Protein AF-L8HEX5-F1 (afdb_monomer)

pLDDT: mean 92.28, std 14.23, range [30.56, 98.88]

Structure (mmCIF, N/CA/C/O backbone):
data_AF-L8HEX5-F1
#
_entry.id   AF-L8HEX5-F1
#
loop_
_atom_site.group_PDB
_atom_site.id
_atom_site.type_symbol
_atom_site.label_atom_id
_atom_site.label_alt_id
_atom_site.label_comp_id
_atom_site.label_asym_id
_atom_site.label_entity_id
_atom_site.label_seq_id
_atom_site.pdbx_PDB_ins_code
_atom_site.Cartn_x
_atom_site.Cartn_y
_atom_site.Cartn_z
_atom_site.occupancy
_atom_site.B_iso_or_equiv
_atom_site.auth_seq_id
_atom_site.auth_comp_id
_atom_site.auth_asym_id
_atom_site.auth_atom_id
_atom_site.pdbx_PDB_model_num
ATOM 1 N N . MET A 1 1 ? -0.643 -5.246 44.603 1.00 39.56 1 MET A N 1
ATOM 2 C CA . MET A 1 1 ? 0.450 -5.434 43.623 1.00 39.56 1 MET A CA 1
ATOM 3 C C . MET A 1 1 ? 0.792 -4.061 43.075 1.00 39.56 1 MET A C 1
ATOM 5 O O . MET A 1 1 ? -0.153 -3.339 42.769 1.00 39.56 1 MET A O 1
ATOM 9 N N . PRO A 1 2 ? 2.065 -3.642 43.065 1.00 30.56 2 PRO A N 1
ATOM 10 C CA . PRO A 1 2 ? 2.413 -2.272 42.716 1.00 30.56 2 PRO A CA 1
ATOM 11 C C . PRO A 1 2 ? 2.093 -2.004 41.232 1.00 30.56 2 PRO A C 1
ATOM 13 O O . PRO A 1 2 ? 2.426 -2.833 40.384 1.00 30.56 2 PRO A O 1
ATOM 16 N N . PRO A 1 3 ? 1.427 -0.883 40.909 1.00 43.44 3 PRO A N 1
ATOM 17 C CA . PRO A 1 3 ? 1.252 -0.420 39.540 1.00 43.44 3 PRO A CA 1
ATOM 18 C C . PRO A 1 3 ? 2.542 0.274 39.077 1.00 43.44 3 PRO A C 1
ATOM 20 O O . PRO A 1 3 ? 3.169 0.977 39.865 1.00 43.44 3 PRO A O 1
ATOM 23 N N . ASN A 1 4 ? 2.895 0.111 37.798 1.00 41.38 4 ASN A N 1
ATOM 24 C CA . ASN A 1 4 ? 3.993 0.788 37.074 1.00 41.38 4 ASN A CA 1
ATOM 25 C C . ASN A 1 4 ? 5.319 0.033 36.900 1.00 41.38 4 ASN A C 1
ATOM 27 O O . ASN A 1 4 ? 6.367 0.664 36.766 1.00 41.38 4 ASN A O 1
ATOM 31 N N . GLU A 1 5 ? 5.302 -1.293 36.769 1.00 31.36 5 GLU A N 1
ATOM 32 C CA . GLU A 1 5 ? 6.422 -1.950 36.092 1.00 31.36 5 GLU A CA 1
ATOM 33 C C . GLU A 1 5 ? 6.238 -1.788 34.573 1.00 31.36 5 GLU A C 1
ATOM 35 O O . GLU A 1 5 ? 5.487 -2.523 33.926 1.00 31.36 5 GLU A O 1
ATOM 40 N N . LEU A 1 6 ? 6.883 -0.764 34.001 1.00 34.62 6 LEU A N 1
ATOM 41 C CA . LEU A 1 6 ? 7.145 -0.705 32.565 1.00 34.62 6 LEU A CA 1
ATOM 42 C C . LEU A 1 6 ? 7.890 -1.992 32.212 1.00 34.62 6 LEU A C 1
ATOM 44 O O . LEU A 1 6 ? 9.081 -2.125 32.490 1.00 34.62 6 LEU A O 1
ATOM 48 N N . LYS A 1 7 ? 7.181 -2.961 31.626 1.00 32.19 7 LYS A N 1
ATOM 49 C CA . LYS A 1 7 ? 7.810 -4.135 31.029 1.00 32.19 7 LYS A CA 1
ATOM 50 C C . LYS A 1 7 ? 8.686 -3.632 29.891 1.00 32.19 7 LYS A C 1
ATOM 52 O O . LYS A 1 7 ? 8.210 -3.419 28.778 1.00 32.19 7 LYS A O 1
ATOM 57 N N . PHE A 1 8 ? 9.966 -3.425 30.177 1.00 31.70 8 PHE A N 1
ATOM 58 C CA . PHE A 1 8 ? 10.986 -3.302 29.155 1.00 31.70 8 PHE A CA 1
ATOM 59 C C . PHE A 1 8 ? 10.993 -4.630 28.406 1.00 31.70 8 PHE A C 1
ATOM 61 O O . PHE A 1 8 ? 11.589 -5.610 28.848 1.00 31.70 8 PHE A O 1
ATOM 68 N N . TRP A 1 9 ? 10.283 -4.684 27.279 1.00 32.62 9 TRP A N 1
ATOM 69 C CA . TRP A 1 9 ? 10.565 -5.704 26.288 1.00 32.62 9 TRP A CA 1
ATOM 70 C C . TRP A 1 9 ? 12.046 -5.537 25.958 1.00 32.62 9 TRP A C 1
ATOM 72 O O . TRP A 1 9 ? 12.435 -4.425 25.584 1.00 32.62 9 TRP A O 1
ATOM 82 N N . PRO A 1 10 ? 12.900 -6.557 26.144 1.00 34.47 10 PRO A N 1
ATOM 83 C CA . PRO A 1 10 ? 14.285 -6.434 25.748 1.00 34.47 10 PRO A CA 1
ATOM 84 C C . PRO A 1 10 ? 14.271 -6.200 24.241 1.00 34.47 10 PRO A C 1
ATOM 86 O O . PRO A 1 10 ? 14.044 -7.121 23.453 1.00 34.47 10 PRO A O 1
ATOM 89 N N . TYR A 1 11 ? 14.469 -4.947 23.829 1.00 39.12 11 TYR A N 1
ATOM 90 C CA . TYR A 1 11 ? 14.880 -4.632 22.477 1.00 39.12 11 TYR A CA 1
ATOM 91 C C . TYR A 1 11 ? 16.217 -5.339 22.312 1.00 39.12 11 TYR A C 1
ATOM 93 O O . TYR A 1 11 ? 17.262 -4.827 22.706 1.00 39.12 11 TYR A O 1
ATOM 101 N N . LYS A 1 12 ? 16.179 -6.568 21.790 1.00 38.09 12 LYS A N 1
ATOM 102 C CA . LYS A 1 12 ? 17.367 -7.243 21.292 1.00 38.09 12 LYS A CA 1
ATOM 103 C C . LYS A 1 12 ? 17.899 -6.363 20.167 1.00 38.09 12 LYS A C 1
ATOM 105 O O . LYS A 1 12 ? 17.422 -6.425 19.033 1.00 38.09 12 LYS A O 1
ATOM 110 N N . THR A 1 13 ? 18.866 -5.518 20.496 1.00 38.66 13 THR A N 1
ATOM 111 C CA . THR A 1 13 ? 19.739 -4.818 19.560 1.00 38.66 13 THR A CA 1
ATOM 112 C C . THR A 1 13 ? 20.574 -5.877 18.838 1.00 38.66 13 THR A C 1
ATOM 114 O O . THR A 1 13 ? 21.699 -6.181 19.209 1.00 38.66 13 THR A O 1
ATOM 117 N N . GLY A 1 14 ? 19.968 -6.551 17.861 1.00 41.22 14 GLY A N 1
ATOM 118 C CA . GLY A 1 14 ? 20.596 -7.712 17.226 1.00 41.22 14 GLY A CA 1
ATOM 119 C C . GLY A 1 14 ? 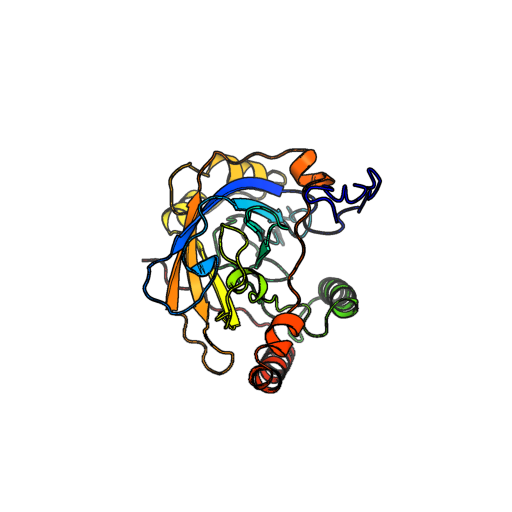19.789 -8.407 16.135 1.00 41.22 14 GLY A C 1
ATOM 120 O O . GLY A 1 14 ? 20.298 -9.340 15.524 1.00 41.22 14 GLY A O 1
ATOM 121 N N . TYR A 1 15 ? 18.565 -7.972 15.827 1.00 44.84 15 TYR A N 1
ATOM 122 C CA . TYR A 1 15 ? 17.893 -8.441 14.615 1.00 44.84 15 TYR A CA 1
ATOM 123 C C . TYR A 1 15 ? 18.467 -7.721 13.389 1.00 44.84 15 TYR A C 1
ATOM 125 O O . TYR A 1 15 ? 17.872 -6.783 12.865 1.00 44.84 15 TYR A O 1
ATOM 133 N N . THR A 1 16 ? 19.611 -8.184 12.885 1.00 53.03 16 THR A N 1
ATOM 134 C CA . THR A 1 16 ? 20.035 -7.942 11.498 1.00 53.03 16 THR A CA 1
ATOM 135 C C . THR A 1 16 ? 19.137 -8.755 10.563 1.00 53.03 16 THR A C 1
ATOM 137 O O . THR A 1 16 ? 19.558 -9.710 9.916 1.00 53.03 16 THR A O 1
ATOM 140 N N . ARG A 1 17 ? 17.847 -8.398 10.497 1.00 65.44 17 ARG A N 1
ATOM 141 C CA . ARG A 1 17 ? 16.966 -8.911 9.446 1.00 65.44 17 ARG A CA 1
ATOM 142 C C . ARG A 1 17 ? 17.407 -8.271 8.134 1.00 65.44 17 ARG A C 1
ATOM 144 O O . ARG A 1 17 ? 16.995 -7.153 7.828 1.00 65.44 17 ARG A O 1
ATOM 151 N N . THR A 1 18 ? 18.207 -8.981 7.346 1.00 69.50 18 THR A N 1
ATOM 152 C CA . THR A 1 18 ? 18.499 -8.566 5.971 1.00 69.50 18 THR A CA 1
ATOM 153 C C . THR A 1 18 ? 17.180 -8.437 5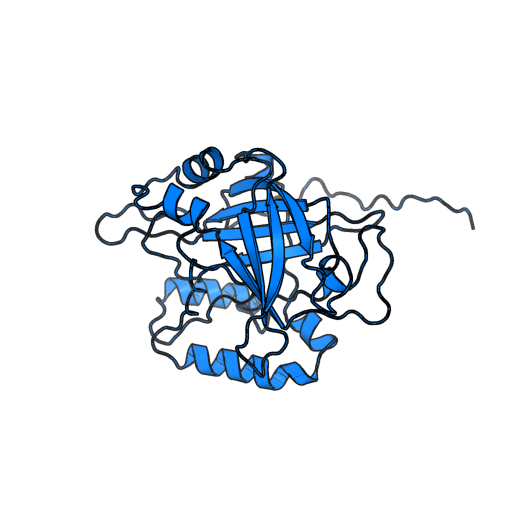.209 1.00 69.50 18 THR A C 1
ATOM 155 O O . THR A 1 18 ? 16.423 -9.401 5.086 1.00 69.50 18 THR A O 1
ATOM 158 N N . LYS A 1 19 ? 16.858 -7.228 4.732 1.00 75.69 19 LYS A N 1
ATOM 159 C CA . LYS A 1 19 ? 15.689 -7.013 3.874 1.00 75.69 19 LYS A CA 1
ATOM 160 C C . LYS A 1 19 ? 16.007 -7.572 2.488 1.00 75.69 19 LYS A C 1
ATOM 162 O O . LYS A 1 19 ? 16.858 -7.030 1.797 1.00 75.69 19 LYS A O 1
ATOM 167 N N . LEU A 1 20 ? 15.337 -8.660 2.113 1.00 79.00 20 LEU A N 1
ATOM 168 C CA . LEU A 1 20 ? 15.521 -9.312 0.810 1.00 79.00 20 LEU A CA 1
ATOM 169 C C . LEU A 1 20 ? 14.716 -8.638 -0.310 1.00 79.00 20 LEU A C 1
ATOM 171 O O . LEU A 1 20 ? 15.131 -8.654 -1.460 1.00 79.00 20 LEU A O 1
ATOM 175 N N . ALA A 1 21 ? 13.592 -8.019 0.044 1.00 85.50 21 ALA A N 1
ATOM 176 C CA . ALA A 1 21 ? 12.761 -7.210 -0.836 1.00 85.50 21 ALA A CA 1
ATOM 177 C C . ALA A 1 21 ? 12.482 -5.863 -0.164 1.00 85.50 21 ALA A C 1
ATOM 179 O O . ALA A 1 21 ? 12.593 -5.742 1.065 1.00 85.50 21 ALA A O 1
ATOM 180 N N . HIS A 1 22 ? 12.124 -4.850 -0.955 1.00 89.19 22 HIS A N 1
ATOM 181 C CA . HIS A 1 22 ? 11.864 -3.501 -0.444 1.00 89.19 22 HIS A CA 1
ATOM 182 C C . HIS A 1 22 ? 13.045 -2.938 0.360 1.00 89.19 22 HIS A C 1
ATOM 184 O O . HIS A 1 22 ? 12.849 -2.248 1.362 1.00 89.19 22 HIS A O 1
ATOM 190 N N . ALA A 1 23 ? 14.280 -3.249 -0.050 1.00 87.62 23 ALA A N 1
ATOM 191 C CA . ALA A 1 23 ? 15.496 -2.896 0.686 1.00 87.62 23 ALA A CA 1
ATOM 192 C C . ALA A 1 23 ? 15.787 -1.387 0.684 1.00 87.62 23 ALA A C 1
ATOM 194 O O . ALA A 1 23 ? 16.315 -0.881 1.668 1.00 87.62 23 ALA A O 1
ATOM 195 N N . GLN A 1 24 ? 15.380 -0.680 -0.373 1.00 90.81 24 GLN A N 1
ATOM 196 C CA . GLN A 1 24 ? 15.509 0.773 -0.510 1.00 90.81 24 GLN A CA 1
ATOM 197 C C . GLN A 1 24 ? 14.136 1.440 -0.389 1.00 90.81 24 GLN A C 1
ATOM 199 O O . GLN A 1 24 ? 13.129 0.895 -0.857 1.00 90.81 24 GLN A O 1
ATOM 204 N N . GLY A 1 25 ? 14.082 2.602 0.256 1.00 94.44 25 GLY A N 1
ATOM 205 C CA . GLY A 1 25 ? 12.853 3.371 0.388 1.00 94.44 25 GLY A CA 1
ATOM 206 C C . GLY A 1 25 ? 13.064 4.826 0.792 1.00 94.44 25 GLY A C 1
ATOM 207 O O . GLY A 1 25 ? 14.125 5.224 1.271 1.00 94.44 25 GLY A O 1
ATOM 208 N N . ALA A 1 26 ? 12.004 5.608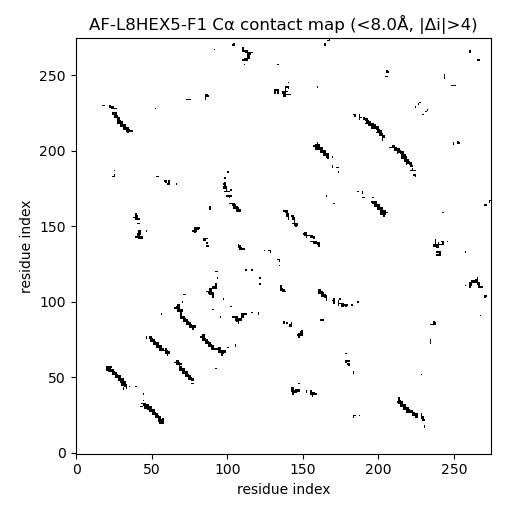 0.630 1.00 97.50 26 ALA A N 1
ATOM 209 C CA . ALA A 1 26 ? 11.893 6.970 1.126 1.00 97.50 26 ALA A CA 1
ATOM 210 C C . ALA A 1 26 ? 10.761 7.037 2.161 1.00 97.50 26 ALA A C 1
ATOM 212 O O . ALA A 1 26 ? 9.729 6.379 2.006 1.00 97.50 26 ALA A O 1
ATOM 213 N N . VAL A 1 27 ? 10.976 7.774 3.249 1.00 98.38 27 VAL A N 1
ATOM 214 C CA . VAL A 1 27 ? 10.074 7.820 4.406 1.00 98.38 27 VAL A CA 1
ATOM 215 C C . VAL A 1 27 ? 9.593 9.244 4.647 1.00 98.38 27 VAL A C 1
ATOM 217 O O . VAL A 1 27 ? 10.389 10.180 4.596 1.00 98.38 27 VAL A O 1
ATOM 220 N N . ALA A 1 28 ? 8.304 9.400 4.938 1.00 98.44 28 ALA A N 1
ATOM 221 C CA . ALA A 1 28 ? 7.695 10.662 5.350 1.00 98.44 28 ALA A CA 1
ATOM 222 C C . ALA A 1 28 ? 6.644 10.434 6.445 1.00 98.44 28 ALA A C 1
ATOM 224 O O . ALA A 1 28 ? 6.153 9.316 6.624 1.00 98.44 28 ALA A O 1
ATOM 225 N N . MET A 1 29 ? 6.281 11.496 7.160 1.00 98.56 29 MET A N 1
ATOM 226 C CA . MET A 1 29 ? 5.124 11.507 8.050 1.00 98.56 29 MET A CA 1
ATOM 227 C C . MET A 1 29 ? 3.839 11.646 7.239 1.00 98.56 29 MET A C 1
ATOM 229 O O . MET A 1 29 ? 3.793 12.384 6.253 1.00 98.56 29 MET A O 1
ATOM 233 N N . VAL A 1 30 ? 2.796 10.949 7.675 1.00 98.75 30 VAL A N 1
ATOM 234 C CA . VAL A 1 30 ? 1.463 10.986 7.073 1.00 98.75 30 VAL A CA 1
ATOM 235 C C . VAL A 1 30 ? 0.379 11.012 8.136 1.00 98.75 30 VAL A C 1
ATOM 237 O O . VAL A 1 30 ? 0.577 10.569 9.267 1.00 98.75 30 VAL A O 1
ATOM 240 N N . GLU A 1 31 ? -0.785 11.483 7.725 1.00 98.75 31 GLU A N 1
ATOM 241 C CA . GLU A 1 31 ? -2.032 11.421 8.468 1.00 98.75 31 GLU A CA 1
ATOM 242 C C . GLU A 1 31 ? -3.086 10.682 7.642 1.00 98.75 31 GLU A C 1
ATOM 244 O O . GLU A 1 31 ? -3.197 10.877 6.430 1.00 9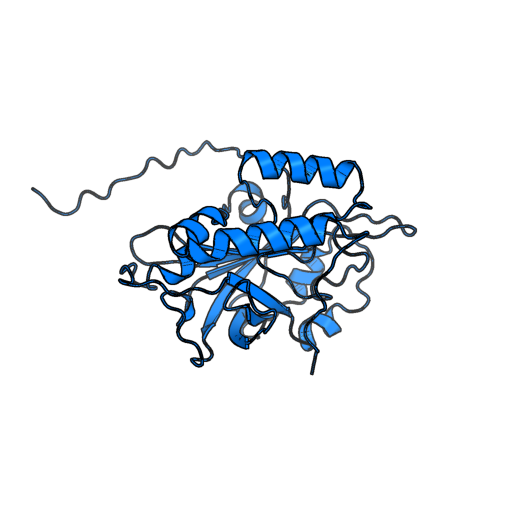8.75 31 GLU A O 1
ATOM 249 N N . TRP A 1 32 ? -3.873 9.847 8.316 1.00 98.75 32 TRP A N 1
ATOM 250 C CA . TRP A 1 32 ? -5.100 9.287 7.769 1.00 98.75 32 TRP A CA 1
ATOM 251 C C . TRP A 1 32 ? -6.270 10.204 8.118 1.00 98.75 32 TRP A C 1
ATOM 253 O O . TRP A 1 32 ? -6.643 10.311 9.291 1.00 98.75 32 TRP A O 1
ATOM 263 N N . VAL A 1 33 ? -6.876 10.813 7.102 1.00 98.75 33 VAL A N 1
ATOM 264 C CA . VAL A 1 33 ? -8.070 11.651 7.243 1.00 98.75 33 VAL A CA 1
ATOM 265 C C . VAL A 1 33 ? -9.278 10.851 6.770 1.00 98.75 33 VAL A C 1
ATOM 267 O O . VAL A 1 33 ? -9.395 10.550 5.585 1.00 98.75 33 VAL A O 1
ATOM 270 N N . SER A 1 34 ? -10.174 10.489 7.689 1.00 98.50 34 SER A N 1
ATOM 271 C CA . SER A 1 34 ? -11.448 9.847 7.341 1.00 98.50 34 SER A CA 1
ATOM 272 C C . SER A 1 34 ? -12.364 10.833 6.617 1.00 98.50 34 SER A C 1
ATOM 274 O O . SER A 1 34 ? -12.416 12.009 6.975 1.00 98.50 34 SER A O 1
ATOM 276 N N . ASN A 1 35 ? -13.142 10.355 5.645 1.00 98.06 35 ASN A N 1
ATOM 277 C CA . ASN A 1 35 ? -14.214 11.155 5.045 1.00 98.06 35 ASN A CA 1
ATOM 278 C C . ASN A 1 35 ? -15.524 11.129 5.862 1.00 98.06 35 ASN A C 1
ATOM 280 O O . ASN A 1 35 ? -16.529 11.691 5.427 1.00 98.06 35 ASN A O 1
ATOM 284 N N . GLY A 1 36 ? -15.548 10.419 6.997 1.00 97.44 36 GLY A N 1
ATOM 285 C CA . GLY A 1 36 ? -16.714 10.272 7.872 1.00 97.44 36 GLY A CA 1
ATOM 286 C C . GLY A 1 36 ? -17.886 9.477 7.279 1.00 97.44 36 GLY A C 1
ATOM 287 O O . GLY A 1 36 ? -18.887 9.277 7.959 1.00 97.44 36 GLY A O 1
ATOM 288 N N . SER A 1 37 ? -17.774 8.998 6.037 1.00 96.62 37 SER A N 1
ATOM 289 C CA . SER A 1 37 ? -18.857 8.378 5.259 1.00 96.62 37 SER A CA 1
ATOM 290 C C . SER A 1 37 ? -18.718 6.854 5.187 1.00 96.62 37 SER A C 1
ATOM 292 O O . SER A 1 37 ? -18.946 6.233 4.151 1.00 96.62 37 SER A O 1
ATOM 294 N N . HIS A 1 38 ? -18.317 6.234 6.296 1.00 98.06 38 HIS A N 1
ATOM 295 C CA . HIS A 1 38 ? -18.196 4.786 6.441 1.00 98.06 38 HIS A CA 1
ATOM 296 C C . HIS A 1 38 ? -18.380 4.372 7.905 1.00 98.06 38 HIS A C 1
ATOM 298 O O . HIS A 1 38 ? -18.219 5.174 8.821 1.00 98.06 38 HIS A O 1
ATOM 304 N N . ASN A 1 39 ? -18.646 3.090 8.146 1.00 97.94 39 ASN A N 1
ATOM 305 C CA . ASN A 1 39 ? -18.820 2.530 9.490 1.00 97.94 39 ASN A CA 1
ATOM 306 C C . ASN A 1 39 ? -17.591 1.752 10.001 1.00 97.94 39 ASN A C 1
ATOM 308 O O . ASN A 1 39 ? -17.691 1.055 11.012 1.00 97.94 39 ASN A O 1
ATOM 312 N N . TYR A 1 40 ? -16.449 1.817 9.306 1.00 98.69 40 TYR A N 1
ATOM 313 C CA . TYR A 1 40 ? -15.195 1.231 9.790 1.00 98.69 40 TYR A CA 1
ATOM 314 C C . TYR A 1 40 ? -14.707 1.916 11.070 1.00 98.69 40 TYR A C 1
ATOM 316 O O . TYR A 1 40 ? -14.902 3.118 11.257 1.00 98.69 40 TYR A O 1
ATOM 324 N N . THR A 1 41 ? -14.076 1.145 11.949 1.00 98.75 41 THR A N 1
ATOM 325 C CA . THR A 1 41 ? -13.737 1.567 13.315 1.00 98.75 41 THR A CA 1
ATOM 326 C C . THR A 1 41 ? -12.242 1.805 13.502 1.00 98.75 41 THR A C 1
ATOM 328 O O . THR A 1 41 ? -11.442 1.605 12.590 1.00 98.75 41 THR A O 1
ATOM 331 N N . GLY A 1 42 ? -11.848 2.215 14.708 1.00 98.25 42 GLY A N 1
ATOM 332 C CA . GLY A 1 42 ? -10.444 2.335 15.086 1.00 98.25 42 GLY A CA 1
ATOM 333 C C . GLY A 1 42 ? -9.766 3.455 14.311 1.00 98.25 42 GLY A C 1
ATOM 334 O O . GLY A 1 42 ? -10.304 4.555 14.197 1.00 98.25 42 GLY A O 1
ATOM 335 N N . LEU A 1 43 ? -8.592 3.180 13.752 1.00 98.50 43 LEU A N 1
ATOM 336 C CA . LEU A 1 43 ? -7.822 4.189 13.029 1.00 98.50 43 LEU A CA 1
ATOM 337 C C . LEU A 1 43 ? -8.445 4.592 11.684 1.00 98.50 43 LEU A C 1
ATOM 339 O O . LEU A 1 43 ? -8.106 5.655 11.167 1.00 98.50 43 LEU A O 1
ATOM 343 N N . PHE A 1 44 ? -9.409 3.829 11.150 1.00 98.69 44 PHE A N 1
ATOM 344 C CA . PHE A 1 44 ? -10.174 4.258 9.971 1.00 98.69 44 PHE A CA 1
ATOM 345 C C . PHE A 1 44 ? -10.975 5.538 10.219 1.00 98.69 44 PHE A C 1
ATOM 347 O O . PHE A 1 44 ? -11.257 6.262 9.270 1.00 98.69 44 PHE A O 1
ATOM 354 N N . GLN A 1 45 ? -11.310 5.837 11.478 1.00 98.31 45 GLN A N 1
ATOM 355 C CA . GLN A 1 45 ? -12.042 7.044 11.875 1.00 98.31 45 GLN A CA 1
ATOM 356 C C . GLN A 1 45 ? -11.138 8.289 11.951 1.00 98.31 45 GLN A C 1
ATOM 358 O O . GLN A 1 45 ? -11.631 9.392 12.170 1.00 98.31 45 GLN A O 1
ATOM 363 N N . GLY A 1 46 ? -9.827 8.125 11.755 1.00 97.94 46 GLY A N 1
ATOM 364 C CA . GLY A 1 46 ? -8.831 9.190 11.803 1.00 97.94 46 GLY A CA 1
ATOM 365 C C . GLY A 1 46 ? -7.576 8.743 12.548 1.00 97.94 46 GLY A C 1
ATOM 366 O O . GLY A 1 46 ? -7.653 8.237 13.671 1.00 97.94 46 GLY A O 1
ATOM 367 N N . ALA A 1 47 ? -6.409 8.953 11.939 1.00 97.88 47 ALA A N 1
ATOM 368 C CA . ALA A 1 47 ? -5.123 8.649 12.559 1.00 97.88 47 ALA A CA 1
ATOM 369 C C . ALA A 1 47 ? -4.109 9.771 12.263 1.00 97.88 47 ALA A C 1
ATOM 371 O O . ALA A 1 47 ? -3.505 9.782 11.187 1.00 97.88 47 ALA A O 1
ATOM 372 N N . PRO A 1 48 ? -3.884 10.700 13.213 1.00 97.25 48 PRO A N 1
ATOM 373 C CA . PRO A 1 48 ? -3.107 11.921 12.982 1.00 97.25 48 PRO A CA 1
ATOM 374 C C . PRO A 1 48 ? -1.595 11.688 12.890 1.00 97.25 48 PRO A C 1
ATOM 376 O O . PRO A 1 48 ? -0.843 12.601 12.563 1.00 97.25 48 PRO A O 1
ATOM 379 N N . SER A 1 49 ? -1.111 10.494 13.237 1.00 97.19 49 SER A N 1
ATOM 380 C CA . SER A 1 49 ? 0.322 10.227 13.359 1.00 97.19 49 SER A CA 1
ATOM 381 C C . SER A 1 49 ? 0.690 8.883 12.750 1.00 97.19 49 SER A C 1
ATOM 383 O O . SER A 1 49 ? 0.510 7.823 13.358 1.00 97.19 49 SER A O 1
ATOM 385 N N . GLY A 1 50 ? 1.250 8.937 11.548 1.00 98.06 50 GLY A N 1
ATOM 386 C CA . GLY A 1 50 ? 1.796 7.782 10.862 1.00 98.06 50 GLY A CA 1
ATOM 387 C C . GLY A 1 50 ? 3.054 8.094 10.064 1.00 98.06 50 GLY A C 1
ATOM 388 O O . GLY A 1 50 ? 3.470 9.239 9.898 1.00 98.06 50 GLY A O 1
ATOM 389 N N . LEU A 1 51 ? 3.666 7.028 9.566 1.00 98.44 51 LEU A N 1
ATOM 390 C CA . LEU A 1 51 ? 4.777 7.046 8.631 1.00 98.44 51 LEU A CA 1
ATOM 391 C C . LEU A 1 51 ? 4.353 6.315 7.363 1.00 98.44 51 LEU A C 1
ATOM 393 O O . LEU A 1 51 ? 3.820 5.208 7.443 1.00 98.44 51 LEU A O 1
ATOM 397 N N . ILE A 1 52 ? 4.663 6.893 6.209 1.00 98.69 52 ILE A N 1
ATOM 398 C CA . ILE A 1 52 ? 4.679 6.181 4.934 1.00 98.69 52 ILE A CA 1
ATOM 399 C C . ILE A 1 52 ? 6.119 5.860 4.566 1.00 98.69 52 ILE A C 1
ATOM 401 O O . ILE A 1 52 ? 7.017 6.686 4.720 1.00 98.69 52 ILE A O 1
ATOM 405 N N . ARG A 1 53 ? 6.332 4.655 4.050 1.00 98.31 53 ARG A N 1
ATOM 406 C CA . ARG A 1 53 ? 7.554 4.233 3.383 1.00 98.31 53 ARG A CA 1
ATOM 407 C C . ARG A 1 53 ? 7.224 3.864 1.945 1.00 98.31 53 ARG A C 1
ATOM 409 O O . ARG A 1 53 ? 6.628 2.816 1.711 1.00 98.31 53 ARG A O 1
ATOM 416 N N . LEU A 1 54 ? 7.653 4.694 1.003 1.00 98.44 54 LEU A N 1
ATOM 417 C CA . LEU A 1 54 ? 7.628 4.394 -0.426 1.00 98.44 54 LEU A CA 1
ATOM 418 C C . LEU A 1 54 ? 8.861 3.552 -0.754 1.00 98.44 54 LEU A C 1
ATOM 420 O O . LEU A 1 54 ? 9.957 3.851 -0.280 1.00 98.44 54 LEU A O 1
ATOM 424 N N . SER A 1 55 ? 8.701 2.466 -1.501 1.00 97.44 55 SER A N 1
ATOM 425 C CA . SER A 1 55 ? 9.788 1.515 -1.750 1.00 97.44 55 SER A CA 1
ATOM 426 C C . SER A 1 55 ? 9.600 0.746 -3.047 1.00 97.44 55 SER A C 1
ATOM 428 O O . SER A 1 55 ? 8.503 0.718 -3.598 1.00 97.44 55 SER A O 1
ATOM 430 N N . LEU A 1 56 ? 10.672 0.096 -3.499 1.00 96.00 56 LEU A N 1
ATOM 431 C CA . LEU A 1 56 ? 10.652 -0.784 -4.664 1.00 96.00 56 LEU A CA 1
ATOM 432 C C . LEU A 1 56 ? 10.879 -2.234 -4.244 1.00 96.00 56 LEU A C 1
ATOM 434 O O . LEU A 1 56 ? 11.790 -2.490 -3.459 1.00 96.00 56 LEU A O 1
ATOM 438 N N . GLY A 1 57 ? 10.110 -3.180 -4.786 1.00 92.19 57 GLY A N 1
ATOM 439 C CA . GLY A 1 57 ? 10.234 -4.613 -4.490 1.00 92.19 57 GLY A CA 1
ATOM 440 C C . GLY A 1 57 ? 11.663 -5.142 -4.646 1.00 92.19 57 GLY A C 1
ATOM 441 O O . GLY A 1 57 ? 12.151 -5.859 -3.771 1.00 92.19 57 GLY A O 1
ATOM 442 N N . GLY A 1 58 ? 12.370 -4.683 -5.679 1.00 92.00 58 GLY A N 1
ATOM 443 C CA . GLY A 1 58 ? 13.807 -4.860 -5.888 1.00 92.00 58 GLY A CA 1
ATOM 444 C C . GLY A 1 58 ? 14.406 -3.663 -6.641 1.00 92.00 58 GLY A C 1
ATOM 445 O O . GLY A 1 58 ? 13.687 -2.692 -6.897 1.00 92.00 58 GLY A O 1
ATOM 446 N N . PRO A 1 59 ? 15.707 -3.701 -6.987 1.00 92.25 59 PRO A N 1
ATOM 447 C CA . PRO A 1 59 ? 16.312 -2.697 -7.858 1.00 92.25 59 PRO A CA 1
ATOM 448 C C . PRO A 1 59 ? 15.537 -2.586 -9.181 1.00 92.25 59 PRO A C 1
ATOM 450 O O . PRO A 1 59 ? 15.151 -3.621 -9.728 1.00 92.25 59 PRO A O 1
ATOM 453 N N . PRO A 1 60 ? 15.298 -1.370 -9.697 1.00 94.62 60 PRO A N 1
ATOM 454 C CA . PRO A 1 60 ? 14.592 -1.209 -10.958 1.00 94.62 60 PRO A CA 1
ATOM 455 C C . PRO A 1 60 ? 15.450 -1.705 -12.135 1.00 94.62 60 PRO A C 1
ATOM 457 O O . PRO A 1 60 ? 16.675 -1.560 -12.122 1.00 94.62 60 PRO A O 1
ATOM 460 N N . SER A 1 61 ? 14.812 -2.265 -13.163 1.00 94.88 61 SER A N 1
ATOM 461 C CA . SER A 1 61 ? 15.462 -2.598 -14.432 1.00 94.88 61 SER A CA 1
ATOM 462 C C . SER A 1 61 ? 15.613 -1.336 -15.274 1.00 94.88 61 SER A C 1
ATOM 464 O O . SER A 1 61 ? 14.625 -0.663 -15.570 1.00 94.88 61 SER A O 1
ATOM 466 N N . LEU A 1 62 ? 16.849 -1.025 -15.666 1.00 95.81 62 LEU A N 1
ATOM 467 C CA . LEU A 1 62 ? 17.177 0.102 -16.546 1.00 95.81 62 LEU A CA 1
ATOM 468 C C . LEU A 1 62 ? 17.384 -0.322 -18.004 1.00 95.81 62 LEU A C 1
ATOM 470 O O . LEU A 1 62 ? 17.809 0.499 -18.813 1.00 95.81 62 LEU A O 1
ATOM 474 N N . ASP A 1 63 ? 17.128 -1.591 -18.332 1.00 93.75 63 ASP A N 1
ATOM 475 C CA . ASP A 1 63 ? 17.218 -2.082 -19.705 1.00 93.75 63 ASP A CA 1
ATOM 476 C C . ASP A 1 63 ? 16.211 -1.322 -20.584 1.00 93.75 63 ASP A C 1
ATOM 478 O O . ASP A 1 63 ? 15.013 -1.402 -20.313 1.00 93.75 63 ASP A O 1
ATOM 482 N N . PRO A 1 64 ? 16.644 -0.605 -21.637 1.00 88.88 64 PRO A N 1
ATOM 483 C CA . PRO A 1 64 ? 15.728 0.096 -22.531 1.00 88.88 64 PRO A CA 1
ATOM 484 C C . PRO A 1 64 ? 14.698 -0.818 -23.211 1.00 88.88 64 PRO A C 1
ATOM 486 O O . PRO A 1 64 ? 13.624 -0.345 -23.576 1.00 88.88 64 PRO A O 1
ATOM 489 N N . ALA A 1 65 ? 15.003 -2.109 -23.386 1.00 92.38 65 ALA A N 1
ATOM 490 C CA . ALA A 1 65 ? 14.088 -3.085 -23.976 1.00 92.38 65 ALA A CA 1
ATOM 491 C C . ALA A 1 65 ? 13.031 -3.592 -22.981 1.00 92.38 65 ALA A C 1
ATOM 493 O O . ALA A 1 65 ? 11.955 -4.030 -23.388 1.00 92.38 65 ALA A O 1
ATOM 494 N N . SER A 1 66 ? 13.323 -3.531 -21.681 1.00 90.50 66 SER A N 1
ATOM 495 C CA . SER A 1 66 ? 12.422 -3.977 -20.616 1.00 90.50 66 SER A CA 1
ATOM 496 C C . SER A 1 66 ? 12.649 -3.176 -19.327 1.00 90.50 66 SER A C 1
ATOM 498 O O . SER A 1 66 ? 13.128 -3.732 -18.325 1.00 90.50 66 SER A O 1
ATOM 500 N N . PRO A 1 67 ? 12.341 -1.865 -19.333 1.00 93.56 67 PRO A N 1
ATOM 501 C CA . PRO A 1 67 ? 12.431 -1.054 -18.131 1.00 93.56 67 PRO A CA 1
ATOM 502 C C . PRO A 1 67 ? 11.343 -1.511 -17.165 1.00 93.56 67 PRO A C 1
ATOM 504 O O . PRO A 1 67 ? 10.232 -1.830 -17.592 1.00 93.56 67 PRO A O 1
ATOM 507 N N . SER A 1 68 ? 11.651 -1.584 -15.871 1.00 95.06 68 SER A N 1
ATOM 508 C CA . SER A 1 68 ? 10.643 -1.971 -14.884 1.00 95.06 68 SER A CA 1
ATOM 509 C C . SER A 1 68 ? 10.973 -1.552 -13.461 1.00 95.06 68 SER A C 1
ATOM 511 O O . SER A 1 68 ? 12.134 -1.419 -13.068 1.00 95.06 68 SER A O 1
ATOM 513 N N . MET A 1 69 ? 9.927 -1.386 -12.657 1.00 96.44 69 MET A N 1
ATOM 514 C CA . MET A 1 69 ? 10.027 -1.242 -11.210 1.00 96.44 69 MET A CA 1
ATOM 515 C C . MET A 1 69 ? 8.789 -1.817 -10.516 1.00 96.44 69 MET A C 1
ATOM 517 O O . MET A 1 69 ? 7.731 -1.956 -11.120 1.00 96.44 69 MET A O 1
ATOM 521 N N . VAL A 1 70 ? 8.915 -2.142 -9.229 1.00 96.56 70 VAL A N 1
ATOM 522 C CA . VAL A 1 70 ? 7.834 -2.735 -8.423 1.00 96.56 70 VAL A CA 1
ATOM 523 C C . VAL A 1 70 ? 7.484 -1.771 -7.282 1.00 96.56 70 VAL A C 1
ATOM 525 O O . VAL A 1 70 ? 8.030 -1.926 -6.187 1.00 96.56 70 VAL A O 1
ATOM 528 N N . PRO A 1 71 ? 6.672 -0.723 -7.510 1.00 97.31 71 PRO A N 1
ATOM 529 C CA . PRO A 1 71 ? 6.398 0.283 -6.493 1.00 97.31 71 PRO A CA 1
ATOM 530 C C . PRO A 1 71 ? 5.422 -0.240 -5.441 1.00 97.31 71 PRO A C 1
ATOM 532 O O . PRO A 1 71 ? 4.416 -0.880 -5.749 1.00 97.31 71 PRO A O 1
ATOM 535 N N . GLY A 1 72 ? 5.718 0.065 -4.181 1.00 98.00 72 GLY A N 1
ATOM 536 C CA . GLY A 1 72 ? 4.852 -0.262 -3.059 1.00 98.00 72 GLY A CA 1
ATOM 537 C C . GLY A 1 72 ? 5.035 0.677 -1.879 1.00 98.00 72 GLY A C 1
ATOM 538 O O . GLY A 1 72 ? 6.087 1.303 -1.696 1.00 98.00 72 GLY A O 1
ATOM 539 N N . ILE A 1 73 ? 4.004 0.736 -1.048 1.00 98.56 73 ILE A N 1
ATOM 540 C CA . ILE A 1 73 ? 3.968 1.533 0.171 1.00 98.56 73 ILE A CA 1
ATOM 541 C C . ILE A 1 73 ? 3.811 0.633 1.394 1.00 98.56 73 ILE A C 1
ATOM 543 O O . ILE A 1 73 ? 3.060 -0.341 1.392 1.00 98.56 73 ILE A O 1
ATOM 547 N N . GLY A 1 74 ? 4.520 0.987 2.459 1.00 98.44 74 GLY A N 1
ATOM 548 C CA . GLY A 1 74 ? 4.240 0.526 3.811 1.00 98.44 74 GLY A CA 1
ATOM 549 C C . GLY A 1 74 ? 3.801 1.710 4.658 1.00 98.44 74 GLY A C 1
ATOM 550 O O . GLY A 1 74 ? 4.440 2.759 4.641 1.00 98.44 74 GLY A O 1
ATOM 551 N N . LEU A 1 75 ? 2.717 1.549 5.396 1.00 98.75 75 LEU A N 1
ATOM 552 C CA . LEU A 1 75 ? 2.167 2.539 6.305 1.00 98.75 75 LEU A CA 1
ATOM 553 C C . LEU A 1 75 ? 2.313 2.014 7.725 1.00 98.75 75 LEU A C 1
ATOM 555 O O . LEU A 1 75 ? 2.048 0.842 7.977 1.00 98.75 75 LEU A O 1
ATOM 559 N N . LYS A 1 76 ? 2.717 2.874 8.654 1.00 98.50 76 LYS A N 1
ATOM 560 C CA . LYS A 1 76 ? 2.790 2.566 10.084 1.00 98.50 76 LYS A CA 1
ATOM 561 C C . LYS A 1 76 ? 2.111 3.676 10.862 1.00 98.50 76 LYS A C 1
ATOM 563 O O . LYS A 1 76 ? 2.581 4.804 10.804 1.00 98.50 76 LYS A O 1
ATOM 568 N N . PHE A 1 77 ? 1.078 3.355 11.629 1.00 98.50 77 PHE A N 1
ATOM 569 C CA . PHE A 1 77 ? 0.348 4.334 12.431 1.00 98.50 77 PHE A CA 1
ATOM 570 C C . PHE A 1 77 ? 0.537 4.089 13.921 1.00 98.50 77 PHE A C 1
ATOM 572 O O . PHE A 1 77 ? 0.452 2.955 14.403 1.00 98.50 77 PHE A O 1
ATOM 579 N N . LEU A 1 78 ? 0.839 5.172 14.633 1.00 96.75 78 LEU A N 1
ATOM 580 C CA . LEU A 1 78 ? 1.158 5.153 16.053 1.00 96.75 78 LEU A CA 1
ATOM 581 C C . LEU A 1 78 ? -0.122 5.106 16.893 1.00 96.75 78 LEU A C 1
ATOM 583 O O . LEU A 1 78 ? -1.151 5.670 16.523 1.00 96.75 78 LEU A O 1
ATOM 587 N N . ARG A 1 79 ? -0.031 4.430 18.039 1.00 96.19 79 ARG A N 1
ATOM 588 C CA . ARG A 1 79 ? -1.094 4.313 19.040 1.00 96.19 79 ARG A CA 1
ATOM 589 C C . ARG A 1 79 ? -0.487 4.495 20.425 1.00 96.19 79 ARG A C 1
ATOM 591 O O . ARG A 1 79 ? 0.631 4.043 20.673 1.00 96.19 79 ARG A O 1
ATOM 598 N N . SER A 1 80 ? -1.209 5.146 21.325 1.00 96.00 80 SER A N 1
ATOM 599 C CA . SER A 1 80 ? -0.738 5.375 22.692 1.00 96.00 80 SER A CA 1
ATOM 600 C C . SER A 1 80 ? -0.651 4.063 23.474 1.00 96.00 80 SER A C 1
ATOM 602 O O . SER A 1 80 ? -1.582 3.265 23.459 1.00 96.00 80 SER A O 1
ATOM 604 N N . GLY A 1 81 ? 0.465 3.849 24.179 1.00 95.62 81 GLY A N 1
ATOM 605 C CA . GLY A 1 81 ? 0.634 2.739 25.127 1.00 95.62 81 GLY A CA 1
ATOM 606 C C . GLY A 1 81 ? 0.690 1.332 24.518 1.00 95.62 81 GLY A C 1
ATOM 607 O O . GLY A 1 81 ? 0.660 0.359 25.267 1.00 95.62 81 GLY A O 1
ATOM 608 N N . MET A 1 82 ? 0.775 1.201 23.191 1.00 95.25 82 MET A N 1
ATOM 609 C CA . MET A 1 82 ? 0.785 -0.093 22.508 1.00 95.25 82 MET A CA 1
ATOM 610 C C . MET A 1 82 ? 1.571 -0.057 21.193 1.00 95.25 82 MET A C 1
ATOM 612 O O . MET A 1 82 ? 2.019 0.993 20.735 1.00 95.25 82 MET A O 1
ATOM 616 N N . GLU A 1 83 ? 1.739 -1.220 20.567 1.00 94.62 83 GLU A N 1
ATOM 617 C CA . GLU A 1 83 ? 2.429 -1.329 19.284 1.00 94.62 83 GLU A CA 1
ATOM 618 C C . GLU A 1 83 ? 1.700 -0.571 18.164 1.00 94.62 83 GLU A C 1
ATOM 620 O O . GLU A 1 83 ? 0.468 -0.519 18.102 1.00 94.62 83 GLU A O 1
ATOM 625 N N . ALA A 1 84 ? 2.476 -0.017 17.231 1.00 96.62 84 ALA A N 1
ATOM 626 C CA . ALA A 1 84 ? 1.951 0.590 16.014 1.00 96.62 84 ALA A CA 1
ATOM 627 C C . ALA A 1 84 ? 1.313 -0.465 15.096 1.00 96.62 84 ALA A C 1
ATOM 629 O O . ALA A 1 84 ? 1.819 -1.582 14.977 1.00 96.62 84 ALA A O 1
ATOM 630 N N . THR A 1 85 ? 0.249 -0.087 14.393 1.00 96.88 85 THR A N 1
ATOM 631 C CA . THR A 1 85 ? -0.351 -0.921 13.340 1.00 96.88 85 THR A CA 1
ATOM 632 C C . THR A 1 85 ? 0.256 -0.591 11.982 1.00 96.88 85 THR A C 1
ATOM 634 O O . THR A 1 85 ? 0.830 0.488 11.808 1.00 96.88 85 THR A O 1
ATOM 637 N N . ASN A 1 86 ? 0.150 -1.506 11.018 1.00 98.19 86 ASN A N 1
ATOM 638 C CA . ASN A 1 86 ? 0.675 -1.293 9.676 1.00 98.19 86 ASN A CA 1
ATOM 639 C C . ASN A 1 86 ? -0.348 -1.663 8.599 1.00 98.19 86 ASN A C 1
ATOM 641 O O . ASN A 1 86 ? -1.064 -2.651 8.733 1.00 98.19 86 ASN A O 1
ATOM 645 N N . LEU A 1 87 ? -0.331 -0.909 7.504 1.00 98.44 87 LEU A N 1
ATOM 646 C CA . LEU A 1 87 ? -1.035 -1.206 6.257 1.00 98.44 87 LEU A CA 1
ATOM 647 C C . LEU A 1 87 ? -0.026 -1.185 5.112 1.00 98.44 87 LEU A C 1
ATOM 649 O O . LEU A 1 87 ? 1.067 -0.640 5.252 1.00 98.44 87 LEU A O 1
ATOM 653 N N . PHE A 1 88 ? -0.370 -1.783 3.981 1.00 98.38 88 PHE A N 1
ATOM 654 C CA . PHE A 1 88 ? 0.524 -1.852 2.831 1.00 98.38 88 PHE A CA 1
ATOM 655 C C . PHE A 1 88 ? -0.280 -1.739 1.547 1.00 98.38 88 PHE A C 1
ATOM 657 O O . PHE A 1 88 ? -1.466 -2.071 1.521 1.00 98.38 88 PHE A O 1
ATOM 664 N N . GLY A 1 89 ? 0.391 -1.288 0.497 1.00 98.31 89 GLY A N 1
ATOM 665 C CA . GLY A 1 89 ? -0.153 -1.216 -0.847 1.00 98.31 89 GLY A CA 1
ATOM 666 C C . GLY A 1 89 ? 0.912 -1.598 -1.860 1.00 98.31 89 GLY A C 1
ATOM 667 O O . GLY A 1 89 ? 2.065 -1.182 -1.738 1.00 98.31 89 GLY A O 1
ATOM 668 N N . LEU A 1 90 ? 0.528 -2.379 -2.859 1.00 98.00 90 LEU A N 1
ATOM 669 C CA . LEU A 1 90 ? 1.370 -2.731 -3.997 1.00 98.00 90 LEU A CA 1
ATOM 670 C C . LEU A 1 90 ? 0.511 -2.702 -5.265 1.00 98.00 90 LEU A C 1
ATOM 672 O O . LEU A 1 90 ? -0.670 -3.035 -5.192 1.00 98.00 90 LEU A O 1
ATOM 676 N N . TYR A 1 91 ? 1.099 -2.318 -6.399 1.00 97.06 91 TYR A N 1
ATOM 677 C CA . TYR A 1 91 ? 0.430 -2.419 -7.697 1.00 97.06 91 TYR A CA 1
ATOM 678 C C . TYR A 1 91 ? 0.293 -3.894 -8.104 1.00 97.06 91 TYR A C 1
ATOM 680 O O . TYR A 1 91 ? -0.802 -4.451 -8.113 1.00 97.06 91 TYR A O 1
ATOM 688 N N . ALA A 1 92 ? 1.425 -4.556 -8.353 1.00 94.69 92 ALA A N 1
ATOM 689 C CA . ALA A 1 92 ? 1.503 -5.971 -8.696 1.00 94.69 92 ALA A CA 1
ATOM 690 C C . ALA A 1 92 ? 2.891 -6.540 -8.355 1.00 94.69 92 ALA A C 1
ATOM 692 O O . ALA A 1 92 ? 3.865 -5.791 -8.237 1.00 94.69 92 ALA A O 1
ATOM 693 N N . LEU A 1 93 ? 2.996 -7.863 -8.185 1.00 92.50 93 LEU A N 1
ATOM 694 C CA . LEU A 1 93 ? 4.261 -8.536 -7.837 1.00 92.50 93 LEU A CA 1
ATOM 695 C C . LEU A 1 93 ? 5.300 -8.491 -8.967 1.00 92.50 93 LEU A C 1
ATOM 697 O O . LEU A 1 93 ? 6.500 -8.495 -8.701 1.00 92.50 93 LEU A O 1
ATOM 701 N N . ASP A 1 94 ? 4.842 -8.477 -10.212 1.00 90.31 94 ASP A N 1
ATOM 702 C CA . ASP A 1 94 ? 5.658 -8.335 -11.418 1.00 90.31 94 ASP A CA 1
ATOM 703 C C . ASP A 1 94 ? 5.939 -6.867 -11.784 1.00 90.31 94 ASP A C 1
ATOM 705 O O . ASP A 1 94 ? 6.780 -6.598 -12.641 1.00 90.31 94 ASP A O 1
ATOM 709 N N . GLY A 1 95 ? 5.321 -5.926 -11.068 1.00 94.00 95 GLY A N 1
ATOM 710 C CA . GLY A 1 95 ? 5.591 -4.498 -11.171 1.00 94.00 95 GLY A CA 1
ATOM 711 C C . GLY A 1 95 ? 4.959 -3.839 -12.389 1.00 94.00 95 GLY A C 1
ATOM 712 O O . GLY A 1 95 ? 3.910 -4.245 -12.874 1.00 94.00 95 GLY A O 1
ATOM 713 N N . GLN A 1 96 ? 5.601 -2.772 -12.847 1.00 95.75 96 GLN A N 1
ATOM 714 C CA . GLN A 1 96 ? 5.183 -1.936 -13.969 1.00 95.75 96 GLN A CA 1
ATOM 715 C C . GLN A 1 96 ? 6.393 -1.567 -14.827 1.00 95.75 96 GLN A C 1
ATOM 717 O O . GLN A 1 96 ? 7.528 -1.581 -14.345 1.00 95.75 96 GLN A O 1
ATOM 722 N N . SER A 1 97 ? 6.154 -1.200 -16.087 1.00 95.88 97 SER A N 1
ATOM 723 C CA . SER A 1 97 ? 7.209 -0.786 -17.022 1.00 95.88 97 SER A CA 1
ATOM 724 C C . SER A 1 97 ? 7.599 0.690 -16.901 1.00 95.88 97 SER A C 1
ATOM 726 O O . SER A 1 97 ? 8.714 1.086 -17.239 1.00 95.88 97 SER A O 1
ATOM 728 N N . SER A 1 98 ? 6.685 1.519 -16.404 1.00 96.38 98 SER A N 1
ATOM 729 C CA . SER A 1 98 ? 6.907 2.948 -16.207 1.00 96.38 98 SER A CA 1
ATOM 730 C C . SER A 1 98 ? 7.701 3.241 -14.938 1.00 96.38 98 SER A C 1
ATOM 732 O O . SER A 1 98 ? 7.573 2.529 -13.944 1.00 96.38 98 SER A O 1
ATOM 734 N N . PHE A 1 99 ? 8.453 4.344 -14.944 1.00 97.38 99 PHE A N 1
ATOM 735 C CA . PHE A 1 99 ? 9.148 4.897 -13.774 1.00 97.38 99 PHE A CA 1
ATOM 736 C C . PHE A 1 99 ? 8.335 5.976 -13.038 1.00 97.38 99 PHE A C 1
ATOM 738 O O . PHE A 1 99 ? 8.826 6.605 -12.099 1.00 97.38 99 PHE A O 1
ATOM 745 N N . ASN A 1 100 ? 7.070 6.171 -13.413 1.00 98.00 100 ASN A N 1
ATOM 746 C CA . ASN A 1 100 ? 6.122 6.950 -12.629 1.00 98.00 100 ASN A CA 1
ATOM 747 C C . ASN A 1 100 ? 5.612 6.120 -11.440 1.00 98.00 100 ASN A C 1
ATOM 749 O O . ASN A 1 100 ? 4.811 5.204 -11.608 1.00 98.00 100 ASN A O 1
ATOM 753 N N . PHE A 1 101 ? 6.061 6.443 -10.225 1.00 98.31 101 PHE A N 1
ATOM 754 C CA . PHE A 1 101 ? 5.669 5.708 -9.011 1.00 98.31 101 PHE A CA 1
ATOM 755 C C . PHE A 1 101 ? 4.159 5.764 -8.743 1.00 98.31 101 PHE A C 1
ATOM 757 O O . PHE A 1 101 ? 3.610 4.856 -8.130 1.00 98.31 101 PHE A O 1
ATOM 764 N N . PHE A 1 102 ? 3.501 6.823 -9.212 1.00 98.12 102 PHE A N 1
ATOM 765 C CA . PHE A 1 102 ? 2.082 7.102 -9.009 1.00 98.12 102 PHE A CA 1
ATOM 766 C C . PHE A 1 102 ? 1.254 6.801 -10.266 1.00 98.12 102 PHE A C 1
ATOM 768 O O . PHE A 1 102 ? 0.229 7.438 -10.494 1.00 98.12 102 PHE A O 1
ATOM 775 N N . GLU A 1 103 ? 1.729 5.898 -11.131 1.00 97.88 103 GLU A N 1
ATOM 776 C CA . GLU A 1 103 ? 1.027 5.566 -12.375 1.00 97.88 103 GLU A CA 1
ATOM 777 C C . GLU A 1 103 ? -0.291 4.837 -12.136 1.00 97.88 103 GLU A C 1
ATOM 779 O O . GLU A 1 103 ? -1.275 5.155 -12.806 1.00 97.88 103 GLU A O 1
ATOM 784 N N . HIS A 1 104 ? -0.270 3.906 -11.181 1.00 98.31 104 HIS A N 1
ATOM 785 C CA . HIS A 1 104 ? -1.339 2.964 -10.894 1.00 98.31 104 HIS A CA 1
ATOM 786 C C . HIS A 1 104 ? -1.800 3.054 -9.445 1.00 98.31 104 HIS A C 1
ATOM 788 O O . HIS A 1 104 ? -1.067 3.504 -8.554 1.00 98.31 104 HIS A O 1
ATOM 794 N N . ASP A 1 105 ? -3.002 2.544 -9.216 1.00 98.62 105 ASP A N 1
ATOM 795 C CA . ASP A 1 105 ? -3.513 2.289 -7.885 1.00 98.62 105 ASP A CA 1
ATOM 796 C C . ASP A 1 105 ? -2.661 1.238 -7.174 1.00 98.62 105 ASP A C 1
ATOM 798 O O . ASP A 1 105 ? -2.256 0.215 -7.735 1.00 98.62 105 ASP A O 1
ATOM 802 N N . LEU A 1 106 ? -2.424 1.465 -5.885 1.00 98.75 106 LEU A N 1
ATOM 803 C CA . LEU A 1 106 ? -1.842 0.451 -5.015 1.00 98.75 106 LEU A CA 1
ATOM 804 C C . LEU A 1 106 ? -2.953 -0.196 -4.204 1.00 98.75 106 LEU A C 1
ATOM 806 O O . LEU A 1 106 ? -3.868 0.478 -3.742 1.00 98.75 106 LEU A O 1
ATOM 810 N N . THR A 1 107 ? -2.864 -1.494 -3.946 1.00 98.69 107 THR A N 1
ATOM 811 C CA . THR A 1 107 ? -3.885 -2.191 -3.159 1.00 98.69 107 THR A CA 1
ATOM 812 C C . THR A 1 107 ? -3.276 -3.055 -2.067 1.00 98.69 107 THR A C 1
ATOM 814 O O . THR A 1 107 ? -2.158 -3.556 -2.198 1.00 98.69 107 THR A O 1
ATOM 817 N N . SER A 1 108 ? -4.012 -3.229 -0.965 1.00 98.56 108 SER A N 1
ATOM 818 C CA . SER A 1 108 ? -3.635 -4.166 0.097 1.00 98.56 108 SER A CA 1
ATOM 819 C C . SER A 1 108 ? -3.693 -5.623 -0.359 1.00 98.56 108 SER A C 1
ATOM 821 O O . SER A 1 108 ? -3.090 -6.478 0.289 1.00 98.56 108 SER A O 1
ATOM 823 N N . HIS A 1 109 ? -4.415 -5.914 -1.446 1.00 97.94 109 HIS A N 1
ATOM 824 C CA . HIS A 1 109 ? -4.482 -7.237 -2.064 1.00 97.94 109 HIS A CA 1
ATOM 825 C C . HIS A 1 109 ? -3.985 -7.162 -3.513 1.00 97.94 109 HIS A C 1
ATOM 827 O O . HIS A 1 109 ? -4.823 -7.140 -4.421 1.00 97.94 109 HIS A O 1
ATOM 833 N N . PRO A 1 110 ? -2.667 -7.044 -3.769 1.00 96.38 110 PRO A N 1
ATOM 834 C CA . PRO A 1 110 ? -2.147 -7.075 -5.134 1.00 96.38 110 PRO A CA 1
ATOM 835 C C . PRO A 1 110 ? -2.643 -8.317 -5.895 1.00 96.38 110 PRO A C 1
ATOM 837 O O . PRO A 1 110 ? -2.851 -9.360 -5.273 1.00 96.38 110 PRO A O 1
ATOM 840 N N . PRO A 1 111 ? -2.825 -8.230 -7.225 1.00 94.69 111 PRO A N 1
ATOM 841 C CA . PRO A 1 111 ? -3.188 -9.370 -8.058 1.00 94.69 111 PRO A CA 1
ATOM 842 C C . PRO A 1 111 ? -2.356 -10.622 -7.766 1.00 94.69 111 PRO A C 1
ATOM 844 O O . PRO A 1 111 ? -1.125 -10.560 -7.677 1.00 94.69 111 PRO A O 1
ATOM 847 N N . GLU A 1 112 ? -3.018 -11.772 -7.650 1.00 94.38 112 GLU A N 1
ATOM 848 C CA . GLU A 1 112 ? -2.326 -13.057 -7.628 1.00 94.38 112 GLU A CA 1
ATOM 849 C C . GLU A 1 112 ? -1.738 -13.374 -9.016 1.00 94.38 112 GLU A 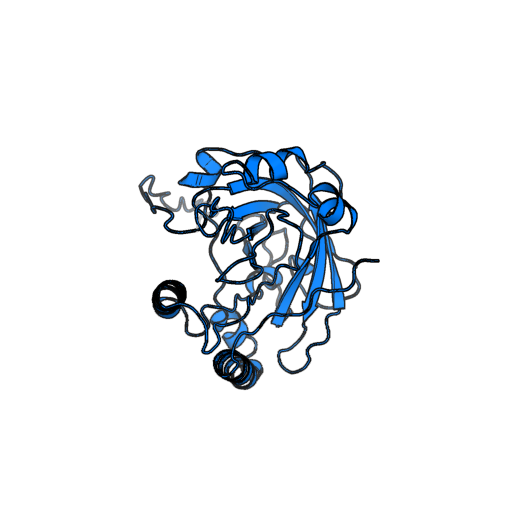C 1
ATOM 851 O O . GLU A 1 112 ? -2.201 -12.894 -10.052 1.00 94.38 112 GLU A O 1
ATOM 856 N N . LEU A 1 113 ? -0.693 -14.202 -9.038 1.00 93.00 113 LEU A N 1
ATOM 857 C CA . LEU A 1 113 ? 0.009 -14.566 -10.264 1.00 93.00 113 LEU A CA 1
ATOM 858 C C . LEU A 1 113 ? -0.844 -15.470 -11.168 1.00 93.00 113 LEU A C 1
ATOM 860 O O . LEU A 1 113 ? -1.186 -16.589 -10.777 1.00 93.00 113 LEU A O 1
ATOM 864 N N . GLY A 1 114 ? -1.095 -15.017 -12.398 1.00 91.94 114 GLY A N 1
ATOM 865 C CA . GLY A 1 114 ? -1.736 -15.809 -13.453 1.00 91.94 114 GLY A CA 1
ATOM 866 C C . GLY A 1 114 ? -0.831 -16.900 -14.042 1.00 91.94 114 GLY A C 1
ATOM 867 O O . GLY A 1 114 ? 0.316 -17.094 -13.620 1.00 91.94 114 GLY A O 1
ATOM 868 N N . VAL A 1 115 ? -1.312 -17.624 -15.056 1.00 91.81 115 VAL A N 1
ATOM 869 C CA . VAL A 1 115 ? -0.581 -18.729 -15.713 1.00 91.81 115 VAL A CA 1
ATOM 870 C C . VAL A 1 115 ? 0.652 -18.268 -16.503 1.00 91.81 115 VAL A C 1
ATOM 872 O O . VAL A 1 115 ? 1.599 -19.041 -16.648 1.00 91.81 115 VAL A O 1
ATOM 875 N N . ASN A 1 116 ? 0.720 -16.997 -16.903 1.00 92.38 116 ASN A N 1
ATOM 876 C CA . ASN A 1 116 ? 1.857 -16.443 -17.647 1.00 92.38 116 ASN A CA 1
ATOM 877 C C . ASN A 1 116 ? 2.952 -15.842 -16.751 1.00 92.38 116 ASN A C 1
ATOM 879 O O . ASN A 1 116 ? 3.980 -15.401 -17.264 1.00 92.38 116 ASN A O 1
ATOM 883 N N . ALA A 1 117 ? 2.776 -15.840 -15.424 1.00 90.44 117 ALA A N 1
ATOM 884 C CA . ALA A 1 117 ? 3.782 -15.300 -14.515 1.00 90.44 117 ALA A CA 1
ATOM 885 C C . ALA A 1 117 ? 5.136 -16.012 -14.678 1.00 90.44 117 ALA A C 1
ATOM 887 O O . ALA A 1 117 ? 5.209 -17.248 -14.747 1.00 90.44 117 ALA A O 1
ATOM 888 N N . SER A 1 118 ? 6.214 -15.225 -14.700 1.00 89.94 118 SER A N 1
ATOM 889 C CA . SER A 1 118 ? 7.567 -15.740 -14.904 1.00 89.94 118 SER A CA 1
ATOM 890 C C . SER A 1 118 ? 7.995 -16.687 -13.780 1.00 89.94 118 SER A C 1
ATOM 892 O O . SER A 1 118 ? 7.561 -16.573 -12.630 1.00 89.94 118 SER A O 1
ATOM 894 N N . TYR A 1 119 ? 8.900 -17.615 -14.099 1.00 89.75 119 TYR A N 1
ATOM 895 C CA . TYR A 1 119 ? 9.435 -18.568 -13.123 1.00 89.75 119 TYR A CA 1
ATOM 896 C C . TYR A 1 119 ? 9.998 -17.873 -11.873 1.00 89.75 119 TYR A C 1
ATOM 898 O O . TYR A 1 119 ? 9.743 -18.306 -10.750 1.00 89.75 119 TYR A O 1
ATOM 906 N N . PHE A 1 120 ? 10.725 -16.768 -12.061 1.00 87.38 120 PHE A N 1
ATOM 907 C CA . PHE A 1 120 ? 11.319 -16.017 -10.960 1.00 87.38 120 PHE A CA 1
ATOM 908 C C . PHE A 1 120 ? 10.256 -15.450 -10.009 1.00 87.38 120 PHE A C 1
ATOM 910 O O . PHE A 1 120 ? 10.337 -15.660 -8.799 1.00 87.38 120 PHE A O 1
ATOM 917 N N . VAL A 1 121 ? 9.219 -14.799 -10.547 1.00 88.12 121 VAL A N 1
ATOM 918 C CA . VAL A 1 121 ? 8.149 -14.200 -9.733 1.00 88.12 121 VAL A CA 1
ATOM 919 C C . VAL A 1 121 ? 7.349 -15.284 -9.000 1.00 88.12 121 VAL A C 1
ATOM 921 O O . VAL A 1 121 ? 7.018 -15.119 -7.824 1.00 88.12 121 VAL A O 1
ATOM 924 N N . ARG A 1 122 ? 7.137 -16.453 -9.625 1.00 91.31 122 ARG A N 1
ATOM 925 C CA . ARG A 1 122 ? 6.536 -17.620 -8.953 1.00 91.31 122 ARG A CA 1
ATOM 926 C C . ARG A 1 122 ? 7.349 -18.078 -7.747 1.00 91.31 122 ARG A C 1
ATOM 928 O O . ARG A 1 122 ? 6.768 -18.336 -6.699 1.00 91.31 122 ARG A O 1
ATOM 935 N N . LYS A 1 123 ? 8.680 -18.126 -7.852 1.00 91.69 123 LYS A N 1
ATOM 936 C CA . LYS A 1 123 ? 9.541 -18.516 -6.723 1.00 91.69 123 LYS A CA 1
ATOM 937 C C . LYS A 1 123 ? 9.516 -17.520 -5.575 1.00 91.69 123 LYS A C 1
ATOM 939 O O . LYS A 1 123 ? 9.510 -17.940 -4.421 1.00 91.69 123 LYS A O 1
ATOM 944 N N . VAL A 1 124 ? 9.428 -16.225 -5.868 1.00 88.94 124 VAL A N 1
ATOM 945 C CA . VAL A 1 124 ? 9.208 -15.207 -4.829 1.00 88.94 124 VAL A CA 1
ATOM 946 C C . VAL A 1 124 ? 7.873 -15.449 -4.117 1.00 88.94 124 VAL A C 1
ATOM 948 O O . VAL A 1 124 ? 7.823 -15.481 -2.886 1.00 88.94 124 VAL A O 1
ATOM 951 N N . ARG A 1 125 ? 6.804 -15.710 -4.875 1.00 92.00 125 ARG A N 1
ATOM 952 C CA . ARG A 1 125 ? 5.483 -16.021 -4.315 1.00 92.00 125 ARG A CA 1
ATOM 953 C C . ARG A 1 125 ? 5.477 -17.315 -3.495 1.00 92.00 125 ARG A C 1
ATOM 955 O O . ARG A 1 125 ? 4.840 -17.342 -2.445 1.00 92.00 125 ARG A O 1
ATOM 962 N N . ASP A 1 126 ? 6.193 -18.360 -3.916 1.00 91.75 126 ASP A N 1
ATOM 963 C CA . ASP A 1 126 ? 6.335 -19.614 -3.156 1.00 91.75 126 ASP A CA 1
ATOM 964 C C . ASP A 1 126 ? 6.936 -19.357 -1.764 1.00 91.75 126 ASP A C 1
ATOM 966 O O . ASP A 1 126 ? 6.455 -19.900 -0.770 1.00 91.75 126 ASP A O 1
ATOM 970 N N . VAL A 1 127 ? 7.939 -18.474 -1.667 1.00 90.31 127 VAL A N 1
ATOM 971 C CA . VAL A 1 127 ? 8.513 -18.064 -0.375 1.00 90.31 127 VAL A CA 1
ATOM 972 C C . VAL A 1 127 ? 7.465 -17.356 0.483 1.00 90.31 127 VAL A C 1
ATOM 974 O O . VAL A 1 127 ? 7.345 -17.663 1.668 1.00 90.31 127 VAL A O 1
ATOM 977 N N . PHE A 1 128 ? 6.667 -16.451 -0.087 1.00 91.25 128 PHE A N 1
ATOM 978 C CA . PHE A 1 128 ? 5.595 -15.780 0.660 1.00 91.25 128 PHE A CA 1
ATOM 979 C C . PHE A 1 128 ? 4.523 -16.762 1.146 1.00 91.25 128 PHE A C 1
ATOM 981 O O . PHE A 1 128 ? 4.041 -16.634 2.273 1.00 91.25 128 PHE A O 1
ATOM 988 N N . ALA A 1 129 ? 4.216 -17.789 0.350 1.00 93.06 129 ALA A N 1
ATOM 989 C CA . ALA A 1 129 ? 3.257 -18.832 0.701 1.00 93.06 129 ALA A CA 1
ATOM 990 C C . ALA A 1 129 ? 3.699 -19.697 1.898 1.00 93.06 129 ALA A C 1
ATOM 992 O O . ALA A 1 129 ? 2.864 -20.324 2.545 1.00 93.06 129 ALA A O 1
ATOM 993 N N . THR A 1 130 ? 4.989 -19.695 2.258 1.00 92.38 130 THR A N 1
ATOM 994 C CA . THR A 1 130 ? 5.457 -20.339 3.503 1.00 92.38 130 THR A CA 1
ATOM 995 C C . THR A 1 130 ? 4.992 -19.605 4.764 1.00 92.38 130 THR A C 1
ATOM 997 O O . THR A 1 130 ? 4.967 -20.187 5.848 1.00 92.38 130 THR A O 1
ATOM 1000 N N . ALA A 1 131 ? 4.620 -18.327 4.641 1.00 91.94 131 ALA A N 1
ATOM 1001 C CA . ALA A 1 131 ? 4.215 -17.483 5.759 1.00 91.94 131 ALA A CA 1
ATOM 1002 C C . ALA A 1 131 ? 2.696 -17.263 5.848 1.00 91.94 131 ALA A C 1
ATOM 1004 O O . ALA A 1 131 ? 2.220 -16.874 6.918 1.00 91.94 131 ALA A O 1
ATOM 1005 N N . SER A 1 132 ? 1.950 -17.461 4.758 1.00 95.19 132 SER A N 1
ATOM 1006 C CA . SER A 1 132 ? 0.497 -17.262 4.688 1.00 95.19 132 SER A CA 1
ATOM 1007 C C . SER A 1 132 ? -0.114 -18.111 3.572 1.00 95.19 132 SER A C 1
ATOM 1009 O O . SER A 1 132 ? 0.483 -18.274 2.509 1.00 95.19 132 SER A O 1
ATOM 1011 N N . ALA A 1 133 ? -1.331 -18.601 3.794 1.00 95.00 133 ALA A N 1
ATOM 1012 C CA . ALA A 1 133 ? -2.149 -19.250 2.775 1.00 95.00 133 ALA A CA 1
ATOM 1013 C C . ALA A 1 133 ? -2.660 -18.261 1.708 1.00 95.00 133 ALA A C 1
ATOM 1015 O O . ALA A 1 133 ? -3.023 -18.683 0.610 1.00 95.00 133 ALA A O 1
ATOM 1016 N N . PHE A 1 134 ? -2.645 -16.958 2.008 1.00 96.62 134 PHE A N 1
ATOM 1017 C CA . PHE A 1 134 ? -3.084 -15.872 1.130 1.00 96.62 134 PHE A CA 1
ATOM 1018 C C . PHE A 1 134 ? -1.945 -14.853 0.926 1.00 96.62 134 PHE A C 1
ATOM 1020 O O . PHE A 1 134 ? -2.036 -13.715 1.381 1.00 96.62 134 PHE A O 1
ATOM 1027 N N . PRO A 1 135 ? -0.836 -15.238 0.266 1.00 93.62 135 PRO A N 1
ATOM 1028 C CA . PRO A 1 135 ? 0.391 -14.433 0.220 1.00 93.62 135 PRO A CA 1
ATOM 1029 C C . PRO A 1 135 ? 0.246 -13.087 -0.507 1.00 93.62 135 PRO A C 1
ATOM 1031 O O . PRO A 1 135 ? 1.085 -12.207 -0.321 1.00 93.62 135 PRO A O 1
ATOM 1034 N N . SER A 1 136 ? -0.793 -12.934 -1.326 1.00 94.62 136 SER A N 1
ATOM 1035 C CA . SER A 1 136 ? -1.146 -11.716 -2.059 1.00 94.62 136 SER A CA 1
ATOM 1036 C C . SER A 1 136 ? -2.197 -10.860 -1.349 1.00 94.62 136 SER A C 1
ATOM 1038 O O . SER A 1 136 ? -2.546 -9.804 -1.857 1.00 94.62 136 SER A O 1
ATOM 1040 N N . MET A 1 137 ? -2.713 -11.273 -0.187 1.00 97.25 137 MET A N 1
ATOM 1041 C CA . MET A 1 137 ? -3.787 -10.566 0.512 1.00 97.25 137 MET A CA 1
ATOM 1042 C C . MET A 1 137 ? -3.357 -10.207 1.928 1.00 97.25 137 MET A C 1
ATOM 1044 O O . MET A 1 137 ? -2.946 -11.054 2.723 1.00 97.25 137 MET A O 1
ATOM 1048 N N . LEU A 1 138 ? -3.455 -8.923 2.252 1.00 97.38 138 LEU A N 1
ATOM 1049 C CA . LEU A 1 138 ? -3.122 -8.392 3.564 1.00 97.38 138 LEU A CA 1
ATOM 1050 C C . LEU A 1 138 ? -4.387 -7.999 4.316 1.00 97.38 138 LEU A C 1
ATOM 1052 O O . LEU A 1 138 ? -5.310 -7.414 3.748 1.00 97.38 138 LEU A O 1
ATOM 1056 N N . GLY A 1 139 ? -4.401 -8.323 5.604 1.00 97.75 139 GLY A N 1
ATOM 1057 C CA . GLY A 1 139 ? -5.485 -7.957 6.497 1.00 97.75 139 GLY A CA 1
ATOM 1058 C C . GLY A 1 139 ? -5.443 -6.481 6.890 1.00 97.75 139 GLY A C 1
ATOM 1059 O O . GLY A 1 139 ? -4.392 -5.835 6.858 1.00 97.75 139 GLY A O 1
ATOM 1060 N N . SER A 1 140 ? -6.589 -5.955 7.304 1.00 98.00 140 SER A N 1
ATOM 1061 C CA . SER A 1 140 ? -6.748 -4.594 7.820 1.00 98.00 140 SER A CA 1
ATOM 1062 C C . SER A 1 140 ? -7.419 -4.541 9.201 1.00 98.00 140 SER A C 1
ATOM 1064 O O . SER A 1 140 ? -7.529 -3.468 9.796 1.00 98.00 140 SER A O 1
ATOM 1066 N N . SER A 1 141 ? -7.792 -5.694 9.768 1.00 98.38 141 SER A N 1
ATOM 1067 C CA . SER A 1 141 ? -8.466 -5.801 11.072 1.00 98.38 141 SER A CA 1
ATOM 1068 C C . SER A 1 141 ? -7.726 -5.122 12.226 1.00 98.38 141 SER A C 1
ATOM 1070 O O . SER A 1 141 ? -8.354 -4.470 13.061 1.00 98.38 141 SER A O 1
ATOM 1072 N N . ASP A 1 142 ? -6.394 -5.214 12.278 1.00 97.94 142 ASP A N 1
ATOM 1073 C CA . ASP A 1 142 ? -5.591 -4.575 13.333 1.00 97.94 142 ASP A CA 1
ATOM 1074 C C . ASP A 1 142 ? -5.721 -3.041 13.315 1.00 97.94 142 ASP A C 1
ATOM 1076 O O . ASP A 1 142 ? -5.695 -2.406 14.372 1.00 97.94 142 ASP A O 1
ATOM 1080 N N . PHE A 1 143 ? -5.932 -2.454 12.130 1.00 98.50 143 PHE A N 1
ATOM 1081 C CA . PHE A 1 143 ? -6.165 -1.020 11.950 1.00 98.50 143 PHE A CA 1
ATOM 1082 C C . PHE A 1 143 ? -7.515 -0.582 12.535 1.00 98.50 143 PHE A C 1
ATOM 1084 O O . PHE A 1 143 ? -7.648 0.534 13.035 1.00 98.50 143 PHE A O 1
ATOM 1091 N N . ALA A 1 144 ? -8.500 -1.483 12.540 1.00 98.56 144 ALA A N 1
ATOM 1092 C CA . ALA A 1 144 ? -9.836 -1.229 13.071 1.00 98.56 144 ALA A CA 1
ATOM 1093 C C . ALA A 1 144 ? -10.026 -1.593 14.546 1.00 98.56 144 ALA A C 1
ATOM 1095 O O . ALA A 1 144 ? -11.024 -1.197 15.152 1.00 98.56 144 ALA A O 1
ATOM 1096 N N . SER A 1 145 ? -9.099 -2.366 15.113 1.00 98.25 145 SER A N 1
ATOM 1097 C CA . SER A 1 145 ? -9.264 -2.999 16.425 1.00 98.25 145 SER A CA 1
ATOM 1098 C C . SER A 1 145 ? -8.946 -2.085 17.605 1.00 98.25 145 SER A C 1
ATOM 1100 O O . SER A 1 145 ? -9.375 -2.367 18.722 1.00 98.25 145 SER A O 1
ATOM 1102 N N . PHE A 1 146 ? -8.220 -0.988 17.384 1.00 98.06 146 PHE A N 1
ATOM 1103 C CA . PHE A 1 146 ? -7.827 -0.062 18.443 1.00 98.06 146 PHE A CA 1
ATOM 1104 C C . PHE A 1 146 ? -7.928 1.390 17.984 1.00 98.06 146 PHE A C 1
ATOM 1106 O O . PHE A 1 146 ? -7.697 1.715 16.820 1.00 98.06 146 PHE A O 1
ATOM 1113 N N . THR A 1 147 ? -8.251 2.265 18.928 1.00 96.88 147 THR A N 1
ATOM 1114 C CA . THR A 1 147 ? -8.237 3.719 18.737 1.00 96.88 147 THR A CA 1
ATOM 1115 C C . THR A 1 147 ? -6.810 4.274 18.798 1.00 96.88 147 THR A C 1
ATOM 1117 O O . THR A 1 147 ? -5.869 3.594 19.218 1.00 96.88 147 THR A O 1
ATOM 1120 N N . THR A 1 148 ? -6.642 5.551 18.445 1.00 95.81 148 THR A N 1
ATOM 1121 C CA . THR A 1 148 ? -5.373 6.291 18.591 1.00 95.81 148 THR A CA 1
ATOM 1122 C C . THR A 1 148 ? -4.858 6.299 20.034 1.00 95.81 148 THR A C 1
ATOM 1124 O O . THR A 1 148 ? -3.651 6.271 20.262 1.00 95.81 148 THR A O 1
ATOM 1127 N N . ASN A 1 149 ? -5.764 6.241 21.013 1.00 96.44 149 ASN A N 1
ATOM 1128 C CA . ASN A 1 149 ? -5.453 6.204 22.443 1.00 96.44 149 ASN A CA 1
ATOM 1129 C C . ASN A 1 149 ? -5.163 4.791 22.978 1.00 96.44 149 ASN A C 1
ATOM 1131 O O . ASN A 1 149 ? -5.103 4.594 24.191 1.00 96.44 149 ASN A O 1
ATOM 1135 N N . GLY A 1 150 ? -5.038 3.801 22.092 1.00 95.81 150 GLY A N 1
ATOM 1136 C CA . GLY A 1 150 ? -4.764 2.412 22.455 1.00 95.81 150 GLY A CA 1
ATOM 1137 C C . GLY A 1 150 ? -5.939 1.678 23.104 1.00 95.81 150 GLY A C 1
ATOM 1138 O O . GLY A 1 150 ? -5.771 0.574 23.612 1.00 95.81 150 GLY A O 1
ATOM 1139 N N . GLN A 1 151 ? -7.140 2.265 23.089 1.00 96.88 151 GLN A N 1
ATOM 1140 C CA . GLN A 1 151 ? -8.347 1.604 23.589 1.00 96.88 151 GLN A CA 1
ATOM 1141 C C . GLN A 1 151 ? -8.864 0.607 22.556 1.00 96.88 151 GLN A C 1
ATOM 1143 O O . GLN A 1 151 ? -8.969 0.954 21.377 1.00 96.88 151 GLN A O 1
ATOM 1148 N N . ALA A 1 152 ? -9.201 -0.603 23.001 1.00 97.50 152 ALA A N 1
ATOM 1149 C CA . ALA A 1 152 ? -9.782 -1.633 22.150 1.00 97.50 152 ALA A CA 1
ATOM 1150 C C . ALA A 1 152 ? -11.187 -1.236 21.674 1.00 97.50 152 ALA A C 1
ATOM 1152 O O . ALA A 1 152 ? -11.993 -0.700 22.436 1.00 97.50 152 ALA A O 1
ATOM 1153 N N . VAL A 1 153 ? -11.487 -1.535 20.414 1.00 98.00 153 VAL A N 1
ATOM 1154 C CA . VAL A 1 153 ? -12.831 -1.432 19.844 1.00 98.00 153 VAL A CA 1
ATOM 1155 C C . VAL A 1 153 ? -13.557 -2.751 20.095 1.00 98.00 153 VAL A C 1
ATOM 1157 O O . VAL A 1 153 ? -13.051 -3.809 19.736 1.00 98.00 153 VAL A O 1
ATOM 1160 N N . GLN A 1 154 ? -14.749 -2.696 20.696 1.00 95.62 154 GLN A N 1
ATOM 1161 C CA . GLN A 1 154 ? -15.504 -3.895 21.086 1.00 95.62 154 GLN A CA 1
ATOM 1162 C C . GLN A 1 154 ? -15.900 -4.775 19.891 1.00 95.62 154 GLN A C 1
ATOM 1164 O O . GLN A 1 154 ? -15.778 -5.995 19.962 1.00 95.62 154 GLN A O 1
ATOM 1169 N N . SER A 1 155 ? -16.346 -4.150 18.800 1.00 96.88 155 SER A N 1
ATOM 1170 C CA . SER A 1 155 ? -16.752 -4.829 17.567 1.00 96.88 155 SER A CA 1
ATOM 1171 C C . SER A 1 155 ? -16.024 -4.196 16.380 1.00 96.88 155 SER A C 1
ATOM 1173 O O . SER A 1 155 ? -16.578 -3.296 15.744 1.00 96.88 155 SER A O 1
ATOM 1175 N N . PRO A 1 156 ? -14.765 -4.593 16.108 1.00 98.12 156 PRO A N 1
ATOM 1176 C CA . PRO A 1 156 ? -13.989 -4.016 15.020 1.00 98.12 156 PRO A CA 1
ATOM 1177 C C . PRO A 1 156 ? -14.683 -4.223 13.673 1.00 98.12 156 PRO A C 1
ATOM 1179 O O . PRO A 1 156 ? -15.013 -5.349 13.303 1.00 98.12 156 PRO A O 1
ATOM 1182 N N . ASN A 1 157 ? -14.865 -3.141 12.921 1.00 98.56 157 ASN A N 1
ATOM 1183 C CA . ASN A 1 157 ? -15.367 -3.187 11.556 1.00 98.56 157 ASN A CA 1
ATOM 1184 C C . ASN A 1 157 ? -14.300 -2.651 10.601 1.00 98.56 157 ASN A C 1
ATOM 1186 O O . ASN A 1 157 ? -13.803 -1.536 10.767 1.00 98.56 157 ASN A O 1
ATOM 1190 N N . PHE A 1 158 ? -13.954 -3.453 9.602 1.00 98.75 158 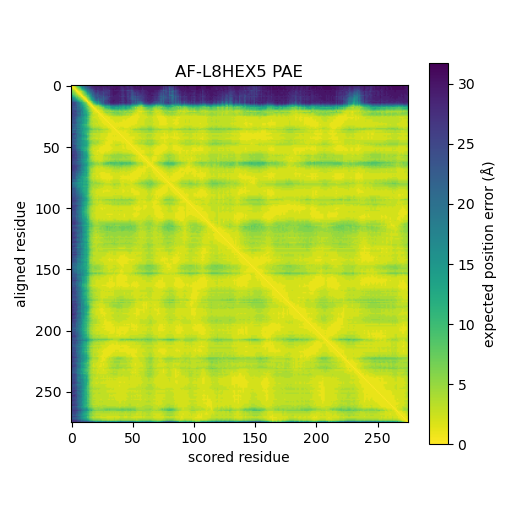PHE A N 1
ATOM 1191 C CA . PHE A 1 158 ? -12.852 -3.211 8.679 1.00 98.75 158 PHE A CA 1
ATOM 1192 C C . PHE A 1 158 ? -13.225 -3.675 7.265 1.00 98.75 158 PHE A C 1
ATOM 1194 O O . PHE A 1 158 ? -14.068 -4.569 7.122 1.00 98.75 158 PHE A O 1
ATOM 1201 N N . PRO A 1 159 ? -12.635 -3.067 6.222 1.00 98.62 159 PRO A N 1
ATOM 1202 C CA . PRO A 1 159 ? -12.874 -3.469 4.845 1.00 98.62 159 PRO A CA 1
ATOM 1203 C C . PRO A 1 159 ? -12.125 -4.754 4.492 1.00 98.62 159 PRO A C 1
ATOM 1205 O O . PRO A 1 159 ? -11.091 -5.075 5.077 1.00 98.62 159 PRO A O 1
ATOM 1208 N N . PHE A 1 160 ? -12.619 -5.453 3.473 1.00 98.75 160 PHE A N 1
ATOM 1209 C CA . PHE A 1 160 ? -11.922 -6.594 2.889 1.00 98.75 160 PHE A CA 1
ATOM 1210 C C . PHE A 1 160 ? -10.611 -6.157 2.227 1.00 98.75 160 PHE A C 1
ATOM 1212 O O . PHE A 1 160 ? -9.572 -6.757 2.477 1.00 98.75 160 PHE A O 1
ATOM 1219 N N . ARG A 1 161 ? -10.645 -5.087 1.422 1.00 98.69 161 ARG A N 1
ATOM 1220 C CA . ARG A 1 161 ? -9.488 -4.595 0.661 1.00 98.69 161 ARG A CA 1
ATOM 1221 C C . ARG A 1 161 ? -9.436 -3.074 0.650 1.00 98.69 161 ARG A C 1
ATOM 1223 O O . ARG A 1 161 ? -10.469 -2.414 0.542 1.00 98.69 161 ARG A O 1
ATOM 1230 N N . LEU A 1 162 ? -8.224 -2.534 0.717 1.00 98.81 162 LEU A N 1
ATOM 1231 C CA . LEU A 1 162 ? -7.936 -1.115 0.541 1.00 98.81 162 LEU A CA 1
ATOM 1232 C C . LEU A 1 162 ? -7.326 -0.864 -0.837 1.00 98.81 162 LEU A C 1
ATOM 1234 O O . LEU A 1 162 ? -6.537 -1.673 -1.338 1.00 98.81 162 LEU A O 1
ATOM 1238 N N . VAL A 1 163 ? -7.678 0.278 -1.416 1.00 98.81 163 VAL A N 1
ATOM 1239 C CA . VAL A 1 163 ? -7.106 0.820 -2.649 1.00 98.81 163 VAL A CA 1
ATOM 1240 C C . VAL A 1 163 ? -6.629 2.239 -2.359 1.00 98.81 163 VAL A C 1
ATOM 1242 O O . VAL A 1 163 ? -7.376 3.059 -1.831 1.00 98.81 163 VAL A O 1
ATOM 1245 N N . PHE A 1 164 ? -5.368 2.503 -2.667 1.00 98.88 164 PHE A N 1
ATOM 1246 C CA . PHE A 1 164 ? -4.703 3.788 -2.541 1.00 98.88 164 PHE A CA 1
ATOM 1247 C C . PHE A 1 164 ? -4.565 4.369 -3.946 1.00 98.88 164 PHE A C 1
ATOM 1249 O O . PHE A 1 164 ? -3.666 3.983 -4.695 1.00 98.88 164 PHE A O 1
ATOM 1256 N N . HIS A 1 165 ? -5.470 5.281 -4.282 1.00 98.75 165 HIS A N 1
ATOM 1257 C CA . HIS A 1 165 ? -5.532 5.958 -5.569 1.00 98.75 165 HIS A CA 1
ATOM 1258 C C . HIS A 1 165 ? -4.670 7.224 -5.533 1.00 98.75 165 HIS A C 1
ATOM 1260 O O . HIS A 1 165 ? -4.964 8.133 -4.748 1.00 98.75 165 HIS A O 1
ATOM 1266 N N . PRO A 1 166 ? -3.554 7.300 -6.278 1.00 98.38 166 PRO A N 1
ATOM 1267 C CA . PRO A 1 166 ? -2.702 8.480 -6.242 1.00 98.38 166 PRO A CA 1
ATOM 1268 C C . PRO A 1 166 ? -3.429 9.674 -6.857 1.00 98.38 166 PRO A C 1
ATOM 1270 O O . PRO A 1 166 ? -4.083 9.543 -7.891 1.00 98.38 166 PRO A O 1
ATOM 1273 N N . THR A 1 167 ? -3.267 10.864 -6.277 1.00 97.88 167 THR A N 1
ATOM 1274 C CA . THR A 1 167 ? -3.920 12.057 -6.839 1.00 97.88 167 THR A CA 1
ATOM 1275 C C . THR A 1 167 ? -3.419 12.358 -8.253 1.00 97.88 167 THR A C 1
ATOM 1277 O O . THR A 1 167 ? -2.240 12.161 -8.576 1.00 97.88 167 THR A O 1
ATOM 1280 N N . ALA A 1 168 ? -4.298 12.914 -9.097 1.00 97.25 168 ALA A N 1
ATOM 1281 C CA . ALA A 1 168 ? -3.956 13.291 -10.471 1.00 97.25 168 ALA A CA 1
ATOM 1282 C C . ALA A 1 168 ? -2.719 14.205 -10.530 1.00 97.25 168 ALA A C 1
ATOM 1284 O O . ALA A 1 168 ? -1.861 14.046 -11.400 1.00 97.25 168 ALA A O 1
ATOM 1285 N N . GLY A 1 169 ? -2.573 15.108 -9.554 1.00 96.81 169 GLY A N 1
ATOM 1286 C CA . GLY A 1 169 ? -1.409 15.984 -9.430 1.00 96.81 169 GLY A CA 1
ATOM 1287 C C . GLY A 1 169 ? -0.088 15.221 -9.294 1.00 96.81 169 GLY A C 1
ATOM 1288 O O . GLY A 1 169 ? 0.875 15.550 -9.987 1.00 96.81 169 GLY A O 1
ATOM 1289 N N . TYR A 1 170 ? -0.025 14.183 -8.454 1.00 96.69 170 TYR A N 1
ATOM 1290 C CA . TYR A 1 170 ? 1.191 13.377 -8.296 1.00 96.69 170 TYR A CA 1
ATOM 1291 C C . TYR A 1 170 ? 1.452 12.460 -9.486 1.00 96.69 170 TYR A C 1
ATOM 1293 O O . TYR A 1 170 ? 2.598 12.361 -9.937 1.00 96.69 170 TYR A O 1
ATOM 1301 N N . ARG A 1 171 ? 0.396 11.870 -10.052 1.00 96.94 171 ARG A N 1
ATOM 1302 C CA . ARG A 1 171 ? 0.498 11.061 -11.268 1.00 96.94 171 ARG A CA 1
ATOM 1303 C C . ARG A 1 171 ? 1.033 11.863 -12.452 1.00 96.94 171 ARG A C 1
ATOM 1305 O O . ARG A 1 171 ? 1.903 11.379 -13.172 1.00 96.94 171 ARG A O 1
ATOM 1312 N N . LEU A 1 172 ? 0.542 13.087 -12.654 1.00 97.19 172 LEU A N 1
ATOM 1313 C CA . LEU A 1 172 ? 1.004 13.976 -13.724 1.00 97.19 172 LEU A CA 1
ATOM 1314 C C . LEU A 1 172 ? 2.420 14.495 -13.467 1.00 97.19 172 LEU A C 1
ATOM 1316 O O . LEU A 1 172 ? 3.219 14.544 -14.398 1.00 97.19 172 LEU A O 1
ATOM 1320 N N . LYS A 1 173 ? 2.753 14.835 -12.216 1.00 96.50 173 LYS A N 1
ATOM 1321 C CA . LYS A 1 173 ? 4.074 15.362 -11.839 1.00 96.50 173 LYS A CA 1
ATOM 1322 C C . LYS A 1 173 ? 5.218 14.394 -12.161 1.00 96.50 173 LYS A C 1
ATOM 1324 O O . LYS A 1 173 ? 6.295 14.848 -12.527 1.00 96.50 173 LYS A O 1
ATOM 1329 N N . LEU A 1 174 ? 4.990 13.086 -12.033 1.00 96.81 174 LEU A N 1
ATOM 1330 C CA . LEU A 1 174 ? 5.984 12.048 -12.337 1.00 96.81 174 LEU A CA 1
ATOM 1331 C C . LEU A 1 174 ? 5.771 11.366 -13.698 1.00 96.81 174 LEU A C 1
ATOM 1333 O O . LEU A 1 174 ? 6.460 10.391 -14.021 1.00 96.81 174 LEU A O 1
ATOM 1337 N N . LYS A 1 175 ? 4.853 11.875 -14.526 1.00 96.94 175 LYS A N 1
ATOM 1338 C CA . LYS A 1 175 ? 4.630 11.356 -15.875 1.00 96.94 175 LYS A CA 1
ATOM 1339 C C . LYS A 1 175 ? 5.895 11.521 -16.718 1.00 96.94 175 LYS A C 1
ATOM 1341 O O . LYS A 1 175 ? 6.457 12.607 -16.805 1.00 96.94 175 LYS A O 1
ATOM 1346 N N . GLY A 1 176 ? 6.311 10.442 -17.380 1.00 95.00 176 GLY A N 1
ATOM 1347 C CA . GLY A 1 176 ? 7.491 10.458 -18.246 1.00 95.00 176 GLY A CA 1
ATOM 1348 C C . GLY A 1 176 ? 8.821 10.509 -17.491 1.00 95.00 176 GLY A C 1
ATOM 1349 O O . GLY A 1 176 ? 9.838 10.840 -18.096 1.00 95.00 176 GLY A O 1
ATOM 1350 N N . THR A 1 177 ? 8.834 10.184 -16.192 1.00 96.62 177 THR A N 1
ATOM 1351 C CA . THR A 1 177 ? 10.083 9.989 -15.442 1.00 96.62 177 THR A CA 1
ATOM 1352 C C . THR A 1 177 ? 10.983 9.009 -16.197 1.00 96.62 177 THR A C 1
ATOM 1354 O O . THR A 1 177 ? 10.569 7.890 -16.498 1.00 96.62 177 THR A O 1
ATOM 1357 N N . ALA A 1 178 ? 12.205 9.435 -16.526 1.00 95.50 178 ALA A N 1
ATOM 1358 C CA . ALA A 1 178 ? 13.163 8.593 -17.234 1.00 95.50 178 ALA A CA 1
ATOM 1359 C C . ALA A 1 178 ? 13.618 7.410 -16.353 1.00 95.50 178 ALA A C 1
ATOM 1361 O O . ALA A 1 178 ? 13.715 7.575 -15.133 1.00 95.50 178 ALA A O 1
ATOM 1362 N N . PRO A 1 179 ? 13.952 6.243 -16.939 1.00 96.31 179 PRO A N 1
ATOM 1363 C CA . PRO A 1 179 ? 14.530 5.132 -16.191 1.00 96.31 179 PRO A CA 1
ATOM 1364 C C . PRO A 1 179 ? 15.772 5.556 -15.399 1.00 96.31 179 PRO A C 1
ATOM 1366 O O . PRO A 1 179 ? 16.727 6.100 -15.954 1.00 96.31 179 PRO A O 1
ATOM 1369 N N . THR A 1 180 ? 15.766 5.317 -14.088 1.00 95.75 180 THR A N 1
ATOM 1370 C CA . THR A 1 180 ? 16.879 5.678 -13.201 1.00 95.75 180 THR A CA 1
ATOM 1371 C C . THR A 1 180 ? 16.942 4.799 -11.955 1.00 95.75 180 THR A C 1
ATOM 1373 O O . THR A 1 180 ? 15.924 4.477 -11.341 1.00 95.75 180 THR A O 1
ATOM 1376 N N . ALA A 1 181 ? 18.155 4.449 -11.519 1.00 94.31 181 ALA A N 1
ATOM 1377 C CA . ALA A 1 181 ? 18.360 3.745 -10.253 1.00 94.31 181 ALA A CA 1
ATOM 1378 C C . ALA A 1 181 ? 17.980 4.608 -9.032 1.00 94.31 181 ALA A C 1
ATOM 1380 O O . ALA A 1 181 ? 17.734 4.073 -7.954 1.00 94.31 181 ALA A O 1
ATOM 1381 N N . GLN A 1 182 ? 17.902 5.934 -9.191 1.00 94.62 182 GLN A N 1
ATOM 1382 C CA . GLN A 1 182 ? 17.579 6.892 -8.129 1.00 94.62 182 GLN A CA 1
ATOM 1383 C C . GLN A 1 182 ? 16.096 7.294 -8.119 1.00 94.62 182 GLN A C 1
ATOM 1385 O O . GLN A 1 182 ? 15.747 8.348 -7.587 1.00 94.62 182 GLN A O 1
ATOM 1390 N N . VAL A 1 183 ? 15.201 6.473 -8.678 1.00 95.75 183 VAL A N 1
ATOM 1391 C CA . VAL A 1 183 ? 13.773 6.819 -8.808 1.00 95.75 183 VAL A CA 1
ATOM 1392 C C . VAL A 1 183 ? 13.129 7.180 -7.465 1.00 95.75 183 VAL A C 1
ATOM 1394 O O . VAL A 1 183 ? 12.343 8.116 -7.398 1.00 95.75 183 VAL A O 1
ATOM 1397 N N . LEU A 1 184 ? 13.529 6.544 -6.359 1.00 96.62 184 LEU A N 1
ATOM 1398 C CA . LEU A 1 184 ? 13.029 6.895 -5.024 1.00 96.62 184 LEU A CA 1
ATOM 1399 C C . LEU A 1 184 ? 13.457 8.297 -4.566 1.00 96.62 184 LEU A C 1
ATOM 1401 O O . LEU A 1 184 ? 12.699 8.957 -3.860 1.00 96.62 184 LEU A O 1
ATOM 1405 N N . SER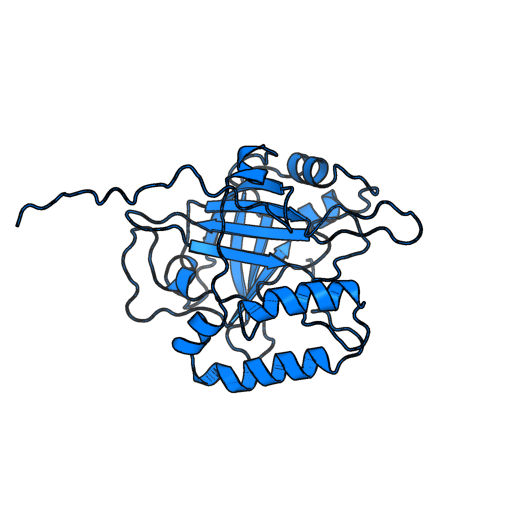 A 1 185 ? 14.634 8.775 -4.975 1.00 96.06 185 SER A N 1
ATOM 1406 C CA . SER A 1 185 ? 15.064 10.153 -4.718 1.00 96.06 185 SER A CA 1
ATOM 1407 C C . SER A 1 185 ? 14.258 11.148 -5.552 1.00 96.06 185 SER A C 1
ATOM 1409 O O . SER A 1 185 ? 13.853 12.180 -5.023 1.00 96.06 185 SER A O 1
ATOM 1411 N N . VAL A 1 186 ? 13.965 10.817 -6.817 1.00 96.50 186 VAL A N 1
ATOM 1412 C CA . VAL A 1 186 ? 13.088 11.622 -7.688 1.00 96.50 186 VAL A CA 1
ATOM 1413 C C . VAL A 1 186 ? 11.687 11.730 -7.082 1.00 96.50 186 VAL A C 1
ATOM 1415 O O . VAL A 1 186 ? 11.157 12.829 -6.934 1.00 96.50 186 VAL A O 1
ATOM 1418 N N . VAL A 1 187 ? 11.118 10.601 -6.651 1.00 97.25 187 VAL A N 1
ATOM 1419 C CA . VAL A 1 187 ? 9.820 10.555 -5.963 1.00 97.25 187 VAL A CA 1
ATOM 1420 C C . VAL A 1 187 ? 9.857 11.406 -4.696 1.00 97.25 187 VAL A C 1
ATOM 1422 O O . VAL A 1 187 ? 8.997 12.261 -4.520 1.00 97.25 187 VAL A O 1
ATOM 1425 N N . ALA A 1 188 ? 10.863 11.225 -3.836 1.00 97.00 188 ALA A N 1
ATOM 1426 C CA . ALA A 1 188 ? 10.966 11.953 -2.573 1.00 97.00 188 ALA A CA 1
ATOM 1427 C C . ALA A 1 188 ? 11.029 13.478 -2.761 1.00 97.00 188 ALA A C 1
ATOM 1429 O O . ALA A 1 188 ? 10.397 14.206 -1.999 1.00 97.00 188 ALA A O 1
ATOM 1430 N N . GLN A 1 189 ? 11.741 13.953 -3.787 1.00 96.62 189 GLN A N 1
ATOM 1431 C CA . GLN A 1 189 ? 11.839 15.378 -4.129 1.00 96.62 189 GLN A CA 1
ATOM 1432 C C . GLN A 1 189 ? 10.533 15.950 -4.697 1.00 96.62 189 GLN A C 1
ATOM 1434 O O . GLN A 1 189 ? 10.268 17.140 -4.549 1.00 96.62 189 GLN A O 1
ATOM 1439 N N . ALA A 1 190 ? 9.710 15.119 -5.339 1.00 96.12 190 ALA A N 1
ATOM 1440 C CA . ALA A 1 190 ? 8.435 15.538 -5.915 1.00 96.12 190 ALA A CA 1
ATOM 1441 C C . ALA A 1 190 ? 7.322 15.729 -4.865 1.00 96.12 190 ALA A C 1
ATOM 1443 O O . ALA A 1 190 ? 6.328 16.417 -5.145 1.00 96.12 190 ALA A O 1
ATOM 1444 N N . LEU A 1 191 ? 7.471 15.111 -3.687 1.00 97.25 191 LEU A N 1
ATOM 1445 C CA . LEU A 1 191 ? 6.496 15.120 -2.600 1.00 97.25 191 LEU A CA 1
ATOM 1446 C C . LEU A 1 191 ? 6.491 16.443 -1.828 1.00 97.25 191 LEU A C 1
ATOM 1448 O O . LEU A 1 191 ? 7.528 16.927 -1.379 1.00 97.25 191 LEU A O 1
ATOM 1452 N N . VAL A 1 192 ? 5.295 17.002 -1.641 1.00 97.31 192 VAL A N 1
ATOM 1453 C CA . VAL A 1 192 ? 5.077 18.298 -0.988 1.00 97.31 192 VAL A CA 1
ATOM 1454 C C . VAL A 1 192 ? 4.265 18.089 0.294 1.00 97.31 192 VAL A C 1
ATOM 1456 O O . VAL A 1 192 ? 3.187 17.492 0.219 1.00 97.31 192 VAL A O 1
ATOM 1459 N N . PRO A 1 193 ? 4.750 18.538 1.468 1.00 98.06 193 PRO A N 1
ATOM 1460 C CA . PRO A 1 193 ? 3.989 18.465 2.715 1.00 98.06 193 PRO A CA 1
ATOM 1461 C C . PRO A 1 193 ? 2.617 19.139 2.607 1.00 98.06 193 PRO A C 1
ATOM 1463 O O . PRO A 1 193 ? 2.416 20.026 1.783 1.00 98.06 193 PRO A O 1
ATOM 1466 N N . ASP A 1 194 ? 1.687 18.707 3.452 1.00 98.12 194 ASP A N 1
ATOM 1467 C CA . ASP A 1 194 ? 0.316 19.212 3.560 1.00 98.12 194 ASP A CA 1
ATOM 1468 C C . ASP A 1 194 ? -0.516 19.065 2.280 1.00 98.12 194 ASP A C 1
ATOM 1470 O O . ASP A 1 194 ? -1.435 19.836 2.009 1.00 98.12 194 ASP A O 1
ATOM 1474 N N . THR A 1 195 ? -0.226 18.019 1.505 1.00 98.19 195 THR A N 1
ATOM 1475 C CA . THR A 1 195 ? -0.996 17.640 0.316 1.00 98.19 195 THR A CA 1
ATOM 1476 C C . THR A 1 195 ? -1.557 16.229 0.442 1.00 98.19 195 THR A C 1
ATOM 1478 O O . THR A 1 195 ? -0.992 15.369 1.127 1.00 98.19 195 THR A O 1
ATOM 1481 N N . VAL A 1 196 ? -2.672 15.972 -0.244 1.00 98.50 196 VAL A N 1
ATOM 1482 C CA . VAL A 1 196 ? -3.220 14.619 -0.375 1.00 98.50 196 VAL A CA 1
ATOM 1483 C C . VAL A 1 196 ? -2.324 13.817 -1.314 1.00 98.50 196 VAL A C 1
ATOM 1485 O O . VAL A 1 196 ? -2.147 14.173 -2.481 1.00 98.50 196 VAL A O 1
ATOM 1488 N N . LEU A 1 197 ? -1.750 12.737 -0.789 1.00 98.06 197 LEU A N 1
ATOM 1489 C CA . LEU A 1 197 ? -0.913 11.820 -1.553 1.00 98.06 197 LEU A CA 1
ATOM 1490 C C . LEU A 1 197 ? -1.761 10.746 -2.239 1.00 98.06 197 LEU A C 1
ATOM 1492 O O . LEU A 1 197 ? -1.611 10.520 -3.438 1.00 98.06 197 LEU A O 1
ATOM 1496 N N . TYR A 1 198 ? -2.663 10.132 -1.474 1.00 98.75 198 TYR A N 1
ATOM 1497 C CA . TYR A 1 198 ? -3.600 9.124 -1.958 1.00 98.75 198 TYR A CA 1
ATOM 1498 C C . TYR A 1 198 ? -5.016 9.440 -1.485 1.00 98.75 198 TYR A C 1
ATOM 1500 O O . TYR A 1 198 ? -5.231 9.741 -0.308 1.00 98.75 198 TYR A O 1
ATOM 1508 N N . GLU A 1 199 ? -5.981 9.301 -2.381 1.00 98.62 199 GLU A N 1
ATOM 1509 C CA . GLU A 1 199 ? -7.370 9.040 -2.020 1.00 98.62 199 GLU A CA 1
ATOM 1510 C C . GLU A 1 199 ? -7.488 7.558 -1.663 1.00 98.62 199 GLU A C 1
ATOM 1512 O O . GLU A 1 199 ? -6.892 6.698 -2.314 1.00 98.62 199 GLU A O 1
ATOM 1517 N N . VAL A 1 200 ? -8.199 7.240 -0.584 1.00 98.75 200 VAL A N 1
ATOM 1518 C CA . VAL A 1 200 ? -8.302 5.864 -0.102 1.00 98.75 200 VAL A CA 1
ATOM 1519 C C . VAL A 1 200 ? -9.718 5.362 -0.286 1.00 98.75 200 VAL A C 1
ATOM 1521 O O . VAL A 1 200 ? -10.676 5.947 0.222 1.00 98.75 200 VAL A O 1
ATOM 1524 N N . HIS A 1 201 ? -9.830 4.247 -0.994 1.00 98.81 201 HIS A N 1
ATOM 1525 C CA . HIS A 1 201 ? -11.072 3.545 -1.255 1.00 98.81 201 HIS A CA 1
ATOM 1526 C C . HIS A 1 201 ? -11.056 2.172 -0.585 1.00 98.81 201 HIS A C 1
ATOM 1528 O O . HIS A 1 201 ? -10.003 1.569 -0.365 1.00 98.81 201 HIS A O 1
ATOM 1534 N N . ALA A 1 202 ? -12.242 1.666 -0.272 1.00 98.69 202 ALA A N 1
ATOM 1535 C CA . ALA A 1 202 ? -12.427 0.352 0.314 1.00 98.69 202 ALA A CA 1
ATOM 1536 C C . ALA A 1 202 ? -13.383 -0.507 -0.500 1.00 98.69 202 ALA A C 1
ATOM 1538 O O . ALA A 1 202 ? -14.473 -0.068 -0.872 1.00 98.69 202 ALA A O 1
ATOM 1539 N N . GLN A 1 203 ? -13.000 -1.769 -0.654 1.00 98.56 203 GLN A N 1
ATOM 1540 C CA . GLN A 1 203 ? -13.914 -2.860 -0.942 1.00 98.56 203 GLN A CA 1
ATOM 1541 C C . GLN A 1 203 ? -14.406 -3.419 0.394 1.00 98.56 203 GLN A C 1
ATOM 1543 O O . GLN A 1 203 ? -13.624 -3.962 1.179 1.00 98.56 203 GLN A O 1
ATOM 1548 N N . ALA A 1 204 ? -15.700 -3.280 0.672 1.00 98.38 204 ALA A N 1
ATOM 1549 C CA . ALA A 1 204 ? -16.248 -3.650 1.976 1.00 98.38 204 ALA A CA 1
ATOM 1550 C C . ALA A 1 204 ? -16.240 -5.166 2.230 1.00 98.38 204 ALA A C 1
ATOM 1552 O O . ALA A 1 204 ? -16.052 -5.601 3.364 1.00 98.38 204 ALA A O 1
ATOM 1553 N N . THR A 1 205 ? -16.455 -5.970 1.187 1.00 98.25 205 THR A N 1
ATOM 1554 C CA . THR A 1 205 ? -16.607 -7.431 1.281 1.00 98.25 205 THR A CA 1
ATOM 1555 C C . THR A 1 205 ? -16.016 -8.111 0.042 1.00 98.25 205 THR A C 1
ATOM 1557 O O . THR A 1 205 ? -15.959 -7.470 -1.005 1.00 98.25 205 THR A O 1
ATOM 1560 N N . PRO A 1 206 ? -15.666 -9.407 0.094 1.00 98.12 206 PRO A N 1
ATOM 1561 C CA . PRO A 1 206 ? -15.199 -10.145 -1.084 1.00 98.12 206 PRO A CA 1
ATOM 1562 C C . PRO A 1 206 ? -16.309 -10.482 -2.099 1.00 98.12 206 PRO A C 1
ATOM 1564 O O . PRO A 1 206 ? -16.033 -11.112 -3.112 1.00 98.12 206 PRO A O 1
ATOM 1567 N N . TYR A 1 207 ? -17.570 -10.126 -1.830 1.00 97.56 207 TYR A N 1
ATOM 1568 C CA . TYR A 1 207 ? -18.722 -10.487 -2.671 1.00 97.56 207 TYR A CA 1
ATOM 1569 C C . TYR A 1 207 ? -19.112 -9.403 -3.679 1.00 97.56 207 TYR A C 1
ATOM 1571 O O . TYR A 1 207 ? -20.063 -9.573 -4.438 1.00 97.56 207 TYR A O 1
ATOM 1579 N N . SER A 1 208 ? -18.431 -8.263 -3.637 1.00 94.25 208 SER A N 1
ATOM 1580 C CA . SER A 1 208 ? -18.687 -7.118 -4.500 1.00 94.25 208 SER A CA 1
ATOM 1581 C C . SER A 1 208 ? -17.373 -6.431 -4.802 1.00 94.25 208 SER A C 1
ATOM 1583 O O . SER A 1 208 ? -16.599 -6.184 -3.881 1.00 94.25 208 SER A O 1
ATOM 1585 N N . ASP A 1 209 ? -17.150 -6.070 -6.059 1.00 92.56 209 ASP A N 1
ATOM 1586 C CA . ASP A 1 209 ? -15.986 -5.286 -6.481 1.00 92.56 209 ASP A CA 1
ATOM 1587 C C . ASP A 1 209 ? -16.188 -3.775 -6.298 1.00 92.56 209 ASP A C 1
ATOM 1589 O O . ASP A 1 209 ? -15.325 -2.981 -6.666 1.00 92.56 209 ASP A O 1
ATOM 1593 N N . ALA A 1 210 ? -17.317 -3.359 -5.712 1.00 96.69 210 ALA A N 1
ATOM 1594 C CA . ALA A 1 210 ? -17.601 -1.955 -5.462 1.00 96.69 210 ALA A CA 1
ATOM 1595 C C . ALA A 1 210 ? -16.561 -1.337 -4.516 1.00 96.69 210 ALA A C 1
ATOM 1597 O O . ALA A 1 210 ? -16.343 -1.809 -3.396 1.00 96.69 210 ALA A O 1
ATOM 1598 N N . LEU A 1 211 ? -15.969 -0.233 -4.970 1.00 98.12 211 LEU A N 1
ATOM 1599 C CA . LEU A 1 211 ? -15.038 0.585 -4.209 1.00 98.12 211 LEU A CA 1
ATOM 1600 C C . LEU A 1 211 ? -15.738 1.864 -3.763 1.00 98.12 211 LEU A C 1
ATOM 1602 O O . LEU A 1 211 ? -16.269 2.610 -4.581 1.00 98.12 211 LEU A O 1
ATOM 1606 N N . SER A 1 212 ? -15.733 2.127 -2.460 1.00 98.12 212 SER A N 1
ATOM 1607 C CA . SER A 1 212 ? -16.260 3.371 -1.889 1.00 98.12 212 SER A CA 1
ATOM 1608 C C . SER A 1 212 ? -15.117 4.215 -1.330 1.00 98.12 212 SER A C 1
ATOM 1610 O O . SER A 1 212 ? -14.243 3.642 -0.676 1.00 98.12 212 SER A O 1
ATOM 1612 N N . PRO A 1 213 ? -15.099 5.542 -1.546 1.00 98.31 213 PRO A N 1
ATOM 1613 C CA . PRO A 1 213 ? -14.118 6.407 -0.904 1.00 98.31 213 PRO A CA 1
ATOM 1614 C C . PRO A 1 213 ? -14.324 6.365 0.613 1.00 98.31 213 PRO A C 1
ATOM 1616 O O . PRO A 1 213 ? -15.459 6.412 1.092 1.00 98.31 213 PRO A O 1
ATOM 1619 N N . ILE A 1 214 ? -13.235 6.291 1.374 1.00 98.69 214 ILE A N 1
ATOM 1620 C CA . ILE A 1 214 ? -13.269 6.254 2.846 1.00 98.69 214 ILE A CA 1
ATOM 1621 C C . ILE A 1 214 ? -12.408 7.331 3.502 1.00 98.69 214 ILE A C 1
ATOM 1623 O O . ILE A 1 214 ? -12.519 7.578 4.701 1.00 98.69 214 ILE A O 1
ATOM 1627 N N . GLY A 1 215 ? -11.552 7.998 2.735 1.00 98.50 215 GLY A N 1
ATOM 1628 C CA . GLY A 1 215 ? -10.676 9.021 3.275 1.00 98.50 215 GLY A CA 1
ATOM 1629 C C . GLY A 1 215 ? -9.497 9.317 2.371 1.00 98.50 215 GLY A C 1
ATOM 1630 O O . GLY A 1 215 ? -9.509 9.025 1.175 1.00 98.50 215 GLY A O 1
ATOM 1631 N N . SER A 1 216 ? -8.465 9.890 2.968 1.00 98.75 216 SER A N 1
ATOM 1632 C CA . SER A 1 216 ? -7.263 10.330 2.276 1.00 98.75 216 SER A CA 1
ATOM 1633 C C . SER A 1 216 ? -6.031 10.112 3.144 1.00 98.75 216 SER A C 1
ATOM 1635 O O . SER A 1 216 ? -6.084 10.212 4.372 1.00 98.75 216 SER A O 1
ATOM 1637 N N . LEU A 1 217 ? -4.901 9.864 2.490 1.00 98.69 217 LEU A N 1
ATOM 1638 C CA . LEU A 1 217 ? -3.589 9.880 3.114 1.00 98.69 217 LEU A CA 1
ATOM 1639 C C . LEU A 1 217 ? -2.916 11.221 2.818 1.00 98.69 217 LEU A C 1
ATOM 1641 O O . LEU A 1 217 ? -2.544 11.502 1.676 1.00 98.69 217 LEU A O 1
ATOM 1645 N N . VAL A 1 218 ? -2.763 12.045 3.849 1.00 98.81 218 VAL A N 1
ATOM 1646 C CA . VAL A 1 218 ? -2.180 13.386 3.743 1.00 98.81 218 VAL A CA 1
ATOM 1647 C C . VAL A 1 218 ? -0.718 13.335 4.154 1.00 98.81 218 VAL A C 1
ATOM 1649 O O . VAL A 1 218 ? -0.380 12.795 5.207 1.00 98.81 218 VAL A O 1
ATOM 1652 N N . LEU A 1 219 ? 0.161 13.894 3.328 1.00 98.38 219 LEU A N 1
ATOM 1653 C CA . LEU A 1 219 ? 1.577 14.017 3.647 1.00 98.38 219 LEU A CA 1
ATOM 1654 C C . LEU A 1 219 ? 1.784 15.129 4.680 1.00 98.38 219 LEU A C 1
ATOM 1656 O O . LEU A 1 219 ? 1.257 16.221 4.514 1.00 98.38 219 LEU A O 1
ATOM 1660 N N . ARG A 1 220 ? 2.572 14.881 5.726 1.00 98.44 220 ARG A N 1
ATOM 1661 C CA . ARG A 1 220 ? 2.814 15.837 6.827 1.00 98.44 220 ARG A CA 1
ATOM 1662 C C . ARG A 1 220 ? 4.276 16.241 6.994 1.00 98.44 220 ARG A C 1
ATOM 1664 O O . ARG A 1 220 ? 4.604 17.048 7.856 1.00 98.44 220 ARG A O 1
ATOM 1671 N N . SER A 1 221 ? 5.174 15.691 6.185 1.00 98.38 221 SER A N 1
ATOM 1672 C CA . SER A 1 221 ? 6.582 16.086 6.169 1.00 98.38 221 SER A CA 1
ATOM 1673 C C . SER A 1 221 ? 7.182 15.921 4.782 1.00 98.38 221 SER A C 1
ATOM 1675 O O . SER A 1 221 ? 6.626 15.191 3.958 1.00 98.38 221 SER A O 1
ATOM 1677 N N . PRO A 1 222 ? 8.363 16.509 4.526 1.00 97.50 222 PRO A N 1
ATOM 1678 C CA . PRO A 1 222 ? 9.152 16.113 3.374 1.00 97.50 222 PRO A CA 1
ATOM 1679 C C . PRO A 1 222 ? 9.523 14.629 3.473 1.00 97.50 222 PRO A C 1
ATOM 1681 O O . PRO A 1 222 ? 9.454 14.015 4.547 1.00 97.50 222 PRO A O 1
ATOM 1684 N N . CYS A 1 223 ? 9.901 14.052 2.338 1.00 96.25 223 CYS A N 1
ATOM 1685 C CA . CYS A 1 223 ? 10.263 12.649 2.237 1.00 96.25 223 CYS A CA 1
ATOM 1686 C C . CYS A 1 223 ? 11.783 12.486 2.175 1.00 96.25 223 CYS A C 1
ATOM 1688 O O . CYS A 1 223 ? 12.463 13.215 1.454 1.00 96.25 223 CYS A O 1
ATOM 1690 N N . TYR A 1 224 ? 12.319 11.518 2.919 1.00 93.50 224 TYR A N 1
ATOM 1691 C CA . TYR A 1 224 ? 13.760 11.330 3.064 1.00 93.50 224 TYR A CA 1
ATOM 1692 C C . TYR A 1 224 ? 14.167 9.873 2.867 1.00 93.50 224 TYR A C 1
ATOM 1694 O O . TYR A 1 224 ? 13.565 8.953 3.424 1.00 93.50 224 TYR A O 1
ATOM 1702 N N . THR A 1 225 ? 15.256 9.662 2.135 1.00 93.62 225 THR A N 1
ATOM 1703 C CA . THR A 1 225 ? 15.988 8.391 2.126 1.00 93.62 225 THR A CA 1
ATOM 1704 C C . THR A 1 225 ? 16.946 8.356 3.313 1.00 93.62 225 THR A C 1
ATOM 1706 O O . THR A 1 225 ? 17.631 9.343 3.582 1.00 93.62 225 THR A O 1
ATOM 1709 N N . SER A 1 226 ? 17.034 7.235 4.028 1.00 93.19 226 SER A N 1
ATOM 1710 C CA . SER A 1 226 ? 17.967 7.114 5.153 1.00 93.19 226 SER A CA 1
ATOM 1711 C C . SER A 1 226 ? 18.378 5.671 5.417 1.00 93.19 226 SER A C 1
ATOM 1713 O O . SER A 1 226 ? 17.594 4.737 5.241 1.00 93.19 226 SER A O 1
ATOM 1715 N N . ALA A 1 227 ? 19.588 5.492 5.957 1.00 90.75 227 ALA A N 1
ATOM 1716 C CA . ALA A 1 227 ? 20.066 4.181 6.387 1.00 90.75 227 ALA A CA 1
ATOM 1717 C C . ALA A 1 227 ? 19.153 3.546 7.451 1.00 90.75 227 ALA A C 1
ATOM 1719 O O . ALA A 1 227 ? 18.984 2.329 7.460 1.00 90.75 227 ALA A O 1
ATOM 1720 N N . PHE A 1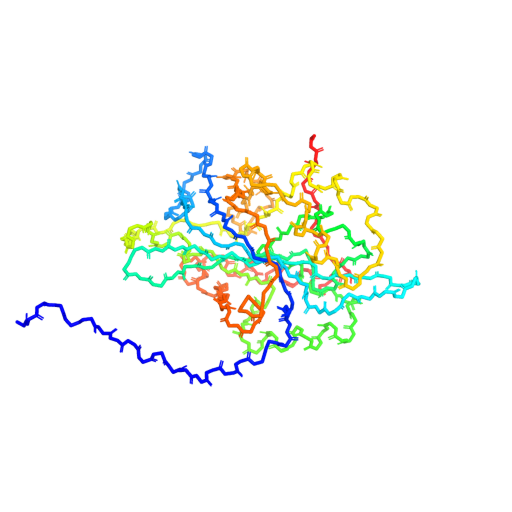 228 ? 18.532 4.354 8.320 1.00 91.06 228 PHE A N 1
ATOM 1721 C CA . PHE A 1 228 ? 17.553 3.860 9.287 1.00 91.06 228 PHE A CA 1
ATOM 1722 C C . PHE A 1 228 ? 16.289 3.332 8.594 1.00 91.06 228 PHE A C 1
ATOM 1724 O O . PHE A 1 228 ? 15.856 2.219 8.891 1.00 91.06 228 PHE A O 1
ATOM 1731 N N . GLY A 1 229 ? 15.719 4.085 7.646 1.00 90.19 229 GLY A N 1
ATOM 1732 C CA . GLY A 1 229 ? 14.548 3.659 6.869 1.00 90.19 229 GLY A CA 1
ATOM 1733 C C . GLY A 1 229 ? 14.781 2.351 6.103 1.00 90.19 229 GLY A C 1
ATOM 1734 O O . GLY A 1 229 ? 13.890 1.496 6.011 1.00 90.19 229 GLY A O 1
ATOM 1735 N N . ASP A 1 230 ? 16.003 2.153 5.621 1.00 90.25 230 ASP A N 1
ATOM 1736 C CA . ASP A 1 230 ? 16.379 0.967 4.856 1.00 90.25 230 ASP A CA 1
ATOM 1737 C C . ASP A 1 230 ? 16.730 -0.223 5.742 1.00 90.25 230 ASP A C 1
ATOM 1739 O O . ASP A 1 230 ? 16.217 -1.316 5.513 1.00 90.25 230 ASP A O 1
ATOM 1743 N N . LYS A 1 231 ? 17.511 -0.037 6.807 1.00 86.31 231 LYS A N 1
ATOM 1744 C CA . LYS A 1 231 ? 18.049 -1.160 7.595 1.00 86.31 231 LYS A CA 1
ATOM 1745 C C . LYS A 1 231 ? 17.257 -1.474 8.863 1.00 86.31 231 LYS A C 1
ATOM 1747 O O . LYS A 1 231 ? 17.201 -2.637 9.249 1.00 86.31 231 LYS A O 1
ATOM 1752 N N . SER A 1 232 ? 16.621 -0.477 9.476 1.00 88.50 232 SER A N 1
ATOM 1753 C CA . SER A 1 232 ? 16.085 -0.592 10.842 1.00 88.50 232 SER A CA 1
ATOM 1754 C C . SER A 1 232 ? 14.570 -0.426 10.927 1.00 88.50 232 SER A C 1
ATOM 1756 O O . SER A 1 232 ? 13.926 -1.130 11.702 1.00 88.50 232 SER A O 1
ATOM 1758 N N . LEU A 1 233 ? 13.975 0.470 10.129 1.00 91.75 233 LEU A N 1
ATOM 1759 C CA . LEU A 1 233 ? 12.528 0.681 10.134 1.00 91.75 233 LEU A CA 1
ATOM 1760 C C . LEU A 1 233 ? 11.811 -0.617 9.743 1.00 91.75 233 LEU A C 1
ATOM 1762 O O . LEU A 1 233 ? 11.988 -1.138 8.634 1.00 91.75 233 LEU A O 1
ATOM 1766 N N . PHE A 1 234 ? 10.992 -1.114 10.669 1.00 91.00 234 PHE A N 1
ATOM 1767 C CA . PHE A 1 234 ? 10.277 -2.377 10.552 1.00 91.00 234 PHE A CA 1
ATOM 1768 C C . PHE A 1 234 ? 8.767 -2.154 10.482 1.00 91.00 234 PHE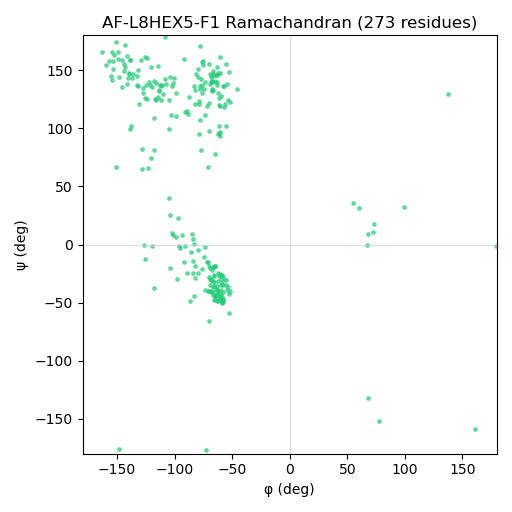 A C 1
ATOM 1770 O O . PHE A 1 234 ? 8.172 -1.514 11.349 1.00 91.00 234 PHE A O 1
ATOM 1777 N N . MET A 1 235 ? 8.139 -2.718 9.456 1.00 94.19 235 MET A N 1
ATOM 1778 C CA . MET A 1 235 ? 6.691 -2.759 9.266 1.00 94.19 235 MET A CA 1
ATOM 1779 C C . MET A 1 235 ? 6.313 -4.220 9.034 1.00 94.19 235 MET A C 1
ATOM 1781 O O . MET A 1 235 ? 6.949 -4.899 8.224 1.00 94.19 235 MET A O 1
ATOM 1785 N N . GLN A 1 236 ? 5.311 -4.708 9.759 1.00 92.81 236 GLN A N 1
ATOM 1786 C CA . GLN A 1 236 ? 4.874 -6.099 9.702 1.00 92.81 236 GLN A CA 1
ATOM 1787 C C . GLN A 1 236 ? 3.513 -6.194 9.025 1.00 92.81 236 GLN A C 1
ATOM 1789 O O . GLN A 1 236 ? 2.585 -5.497 9.433 1.00 92.81 236 GLN A O 1
ATOM 1794 N N . HIS A 1 237 ? 3.400 -7.080 8.035 1.00 93.88 237 HIS A N 1
ATOM 1795 C CA . HIS A 1 237 ? 2.126 -7.443 7.422 1.00 93.88 237 HIS A CA 1
ATOM 1796 C C . HIS A 1 237 ? 1.135 -7.961 8.468 1.00 93.88 237 HIS A C 1
ATOM 1798 O O . HIS A 1 237 ? 1.469 -8.815 9.296 1.00 93.88 237 HIS A O 1
ATOM 1804 N N . VAL A 1 238 ? -0.108 -7.503 8.366 1.00 95.06 238 VAL A N 1
ATOM 1805 C CA . VAL A 1 238 ? -1.249 -8.197 8.954 1.00 95.06 238 VAL A CA 1
ATOM 1806 C C . VAL A 1 238 ? -1.644 -9.290 7.966 1.00 95.06 238 VAL A C 1
ATOM 1808 O O . VAL A 1 238 ? -1.908 -9.025 6.798 1.00 95.06 238 VAL A O 1
ATOM 1811 N N . ARG A 1 239 ? -1.615 -10.540 8.421 1.00 96.75 239 ARG A N 1
ATOM 1812 C CA . ARG A 1 239 ? -2.006 -11.704 7.620 1.00 96.75 239 ARG A CA 1
ATOM 1813 C C . ARG A 1 239 ? -3.514 -11.691 7.364 1.00 96.75 239 ARG A C 1
ATOM 1815 O O . ARG A 1 239 ? -4.257 -11.447 8.314 1.00 96.75 239 ARG A O 1
ATOM 1822 N N . MET A 1 240 ? -3.957 -12.008 6.145 1.00 97.94 240 MET A N 1
ATOM 1823 C CA . MET A 1 240 ? -5.387 -12.109 5.809 1.00 97.94 240 MET A CA 1
ATOM 1824 C C . MET A 1 240 ? -6.130 -13.091 6.722 1.00 97.94 240 MET A C 1
ATOM 1826 O O . MET A 1 240 ? -7.289 -12.893 7.059 1.00 97.94 240 MET A O 1
ATOM 1830 N N . GLU A 1 241 ? -5.450 -14.124 7.211 1.00 98.12 241 GLU A N 1
ATOM 1831 C CA . GLU A 1 241 ? -6.010 -15.088 8.155 1.00 98.12 241 GLU A CA 1
ATOM 1832 C C . GLU A 1 241 ? -6.497 -14.441 9.461 1.00 98.12 241 GLU A C 1
ATOM 1834 O O . GLU A 1 241 ? -7.427 -14.959 10.074 1.00 98.12 241 GLU A O 1
ATOM 1839 N N . LYS A 1 242 ? -5.924 -13.301 9.883 1.00 97.88 242 LYS A N 1
ATOM 1840 C CA . LYS A 1 242 ? -6.439 -12.543 11.038 1.00 97.88 242 LYS A CA 1
ATOM 1841 C C . LYS A 1 242 ? -7.799 -11.914 10.739 1.00 97.88 242 LYS A C 1
ATOM 1843 O O . LYS A 1 242 ? -8.682 -11.954 11.588 1.00 97.88 242 LYS A O 1
ATOM 1848 N N . ASP A 1 243 ? -7.974 -11.390 9.531 1.00 98.50 243 ASP A N 1
ATOM 1849 C CA . ASP A 1 243 ? -9.248 -10.842 9.069 1.00 98.50 243 ASP A CA 1
ATOM 1850 C C . ASP A 1 243 ? -10.289 -11.959 8.929 1.00 98.50 243 ASP A C 1
ATOM 1852 O O . ASP A 1 243 ? -11.405 -11.824 9.423 1.00 98.50 243 ASP A O 1
ATOM 1856 N N . LEU A 1 244 ? -9.903 -13.102 8.355 1.00 98.44 244 LEU A N 1
ATOM 1857 C CA . LEU A 1 244 ? -10.770 -14.277 8.207 1.00 98.44 244 LEU A CA 1
ATOM 1858 C C . LEU A 1 244 ? -11.156 -14.916 9.547 1.00 98.44 244 LEU A C 1
ATOM 1860 O O . LEU A 1 244 ? -12.223 -15.510 9.644 1.00 98.44 244 LEU A O 1
ATOM 1864 N N . ALA A 1 245 ? -10.336 -14.787 10.591 1.00 98.12 245 ALA A N 1
ATOM 1865 C CA . ALA A 1 245 ? -10.717 -15.232 11.931 1.00 98.12 245 ALA A CA 1
ATOM 1866 C C . ALA A 1 245 ? -11.867 -14.391 12.519 1.00 98.12 245 ALA A C 1
ATOM 1868 O O . ALA A 1 245 ? -12.684 -14.916 13.272 1.00 98.12 245 ALA A O 1
ATOM 1869 N N . LEU A 1 246 ? -11.943 -13.103 12.167 1.00 97.94 246 LEU A N 1
ATOM 1870 C CA . LEU A 1 246 ? -13.019 -12.195 12.582 1.00 97.94 246 LEU A CA 1
ATOM 1871 C C . LEU A 1 246 ? -14.210 -12.198 11.611 1.00 97.94 246 LEU A C 1
ATOM 1873 O O . LEU A 1 246 ? -15.323 -11.868 12.012 1.00 97.94 246 LEU A O 1
ATOM 1877 N N . ARG A 1 247 ? -13.974 -12.554 10.344 1.00 98.12 247 ARG A N 1
ATOM 1878 C CA . ARG A 1 247 ? -14.968 -12.638 9.262 1.00 98.12 247 ARG A CA 1
ATOM 1879 C C . ARG A 1 247 ? -14.887 -14.005 8.575 1.00 98.12 247 ARG A C 1
ATOM 1881 O O . ARG A 1 247 ? -14.491 -14.085 7.407 1.00 98.12 247 ARG A O 1
ATOM 1888 N N . PRO A 1 248 ? -15.210 -15.103 9.286 1.00 98.25 248 PRO A N 1
ATOM 1889 C CA . PRO A 1 248 ? -15.078 -16.457 8.748 1.00 98.25 248 PRO A CA 1
ATOM 1890 C C . PRO A 1 248 ? -15.940 -16.686 7.506 1.00 98.25 248 PRO A C 1
ATOM 1892 O O . PRO A 1 248 ? -15.584 -17.499 6.652 1.00 98.25 248 PRO A O 1
ATOM 1895 N N . GLU A 1 249 ? -17.033 -15.935 7.355 1.00 98.38 249 GLU A N 1
ATOM 1896 C CA . GLU A 1 249 ? -17.878 -15.982 6.170 1.00 98.38 249 GLU A CA 1
ATOM 1897 C C . GLU A 1 249 ? -17.107 -15.622 4.889 1.00 98.38 249 GLU A C 1
ATOM 1899 O O . GLU A 1 249 ? -17.400 -16.174 3.835 1.00 98.38 249 GLU A O 1
ATOM 1904 N N . TRP A 1 250 ? -16.065 -14.783 4.958 1.00 98.56 250 TRP A N 1
ATOM 1905 C CA . TRP A 1 250 ? -15.285 -14.364 3.786 1.00 98.56 250 TRP A CA 1
ATOM 1906 C C . TRP A 1 250 ? -14.378 -15.453 3.205 1.00 98.56 250 TRP A C 1
ATOM 1908 O O . TRP A 1 250 ? -13.906 -15.306 2.074 1.00 98.56 250 TRP A O 1
ATOM 1918 N N . LEU A 1 251 ? -14.113 -16.542 3.935 1.00 98.50 251 LEU A N 1
ATOM 1919 C CA . LEU A 1 251 ? -13.090 -17.528 3.566 1.00 98.50 251 LEU A CA 1
ATOM 1920 C C . LEU A 1 251 ? -13.327 -18.141 2.179 1.00 98.50 251 LEU A C 1
ATOM 1922 O O . LEU A 1 251 ? -12.407 -18.190 1.362 1.00 98.50 251 LEU A O 1
ATOM 1926 N N . ALA A 1 252 ? -14.555 -18.584 1.900 1.00 98.31 252 ALA A N 1
ATOM 1927 C CA . ALA A 1 252 ? -14.879 -19.251 0.641 1.00 98.31 252 ALA A CA 1
ATOM 1928 C C . ALA A 1 252 ? -14.714 -18.309 -0.563 1.00 98.31 252 ALA A C 1
ATOM 1930 O O . ALA A 1 252 ? -14.102 -18.687 -1.563 1.00 98.31 252 ALA A O 1
ATOM 1931 N N . ALA A 1 253 ? -15.191 -17.065 -0.448 1.00 98.25 253 ALA A N 1
ATOM 1932 C CA . ALA A 1 253 ? -15.043 -16.063 -1.501 1.00 98.25 253 ALA A CA 1
ATOM 1933 C C . ALA A 1 253 ? -13.578 -15.652 -1.699 1.00 98.25 253 ALA A C 1
ATOM 1935 O O . ALA A 1 253 ? -13.113 -15.582 -2.832 1.00 98.25 253 ALA A O 1
ATOM 1936 N N . THR A 1 254 ? -12.816 -15.491 -0.614 1.00 98.06 254 THR A N 1
ATOM 1937 C CA . THR A 1 254 ? -11.372 -15.203 -0.675 1.00 98.06 254 THR A CA 1
ATOM 1938 C C . THR A 1 254 ? -10.626 -16.293 -1.452 1.00 98.06 254 THR A C 1
ATOM 1940 O O . THR A 1 254 ? -9.847 -16.000 -2.357 1.00 98.06 254 THR A O 1
ATOM 1943 N N . GLN A 1 255 ? -10.907 -17.570 -1.164 1.00 97.94 255 GLN A N 1
ATOM 1944 C CA . GLN A 1 255 ? -10.325 -18.695 -1.907 1.00 97.94 255 GLN A CA 1
ATOM 1945 C C . GLN A 1 255 ? -10.753 -18.710 -3.380 1.00 97.94 255 GLN A C 1
ATOM 1947 O O . GLN A 1 255 ? -9.943 -19.041 -4.246 1.00 97.94 255 GLN A O 1
ATOM 1952 N N . ALA A 1 256 ? -12.010 -18.370 -3.674 1.00 97.81 256 ALA A N 1
ATOM 1953 C CA . ALA A 1 256 ? -12.516 -18.303 -5.041 1.00 97.81 256 ALA A CA 1
ATOM 1954 C C . ALA A 1 256 ? -11.820 -17.200 -5.855 1.00 97.81 256 ALA A C 1
ATOM 1956 O O . ALA A 1 256 ? -11.400 -17.470 -6.979 1.00 97.81 256 ALA A O 1
ATOM 1957 N N . ILE A 1 257 ? -11.620 -16.012 -5.272 1.00 97.12 257 ILE A N 1
ATOM 1958 C CA . ILE A 1 257 ? -10.892 -14.896 -5.899 1.00 97.12 257 ILE A CA 1
ATOM 1959 C C . ILE A 1 257 ? -9.464 -15.322 -6.256 1.00 97.12 257 ILE A C 1
ATOM 1961 O O . ILE A 1 257 ? -9.049 -15.163 -7.402 1.00 97.12 257 ILE A O 1
ATOM 1965 N N . VAL A 1 258 ? -8.732 -15.925 -5.310 1.00 96.19 258 VAL A N 1
ATOM 1966 C CA . VAL A 1 258 ? -7.358 -16.404 -5.552 1.00 96.19 258 VAL A CA 1
ATOM 1967 C C . VAL A 1 258 ? -7.322 -17.415 -6.701 1.00 96.19 258 VAL A C 1
ATOM 1969 O O . VAL A 1 258 ? -6.529 -17.264 -7.628 1.00 96.19 258 VAL A O 1
ATOM 1972 N N . ARG A 1 259 ? -8.203 -18.425 -6.681 1.00 96.75 259 ARG A N 1
ATOM 1973 C CA . ARG A 1 259 ? -8.263 -19.449 -7.742 1.00 96.75 259 ARG A CA 1
ATOM 1974 C C . ARG A 1 259 ? -8.603 -18.848 -9.102 1.00 96.75 259 ARG A C 1
ATOM 1976 O O . ARG A 1 259 ? -8.036 -19.270 -10.105 1.00 96.75 259 ARG A O 1
ATOM 1983 N N . PHE A 1 260 ? -9.521 -17.884 -9.134 1.00 96.62 260 PHE A N 1
ATOM 1984 C CA . PHE A 1 260 ? -9.897 -17.190 -10.359 1.00 96.62 260 PHE A CA 1
ATOM 1985 C C . PHE A 1 260 ? -8.715 -16.416 -10.946 1.00 96.62 260 PHE A C 1
ATOM 1987 O O . PHE A 1 260 ? -8.409 -16.584 -12.121 1.00 96.62 260 PHE A O 1
ATOM 1994 N N . GLN A 1 261 ? -8.007 -15.626 -10.136 1.00 96.00 261 GLN A N 1
ATOM 1995 C CA . GLN A 1 261 ? -6.848 -14.859 -10.605 1.00 96.00 261 GLN A CA 1
ATOM 1996 C C . GLN A 1 261 ? -5.718 -15.775 -11.095 1.00 96.00 261 GLN A C 1
ATOM 1998 O O . GLN A 1 261 ? -5.125 -15.515 -12.139 1.00 96.00 261 GLN A O 1
ATOM 2003 N N . GLN A 1 262 ? -5.488 -16.901 -10.411 1.00 94.19 262 GLN A N 1
ATOM 2004 C CA . GLN A 1 262 ? -4.505 -17.910 -10.820 1.00 94.19 262 GLN A CA 1
ATOM 2005 C C . GLN A 1 262 ? -4.855 -18.621 -12.132 1.00 94.19 262 GLN A C 1
ATOM 2007 O O . GLN A 1 262 ? -3.950 -19.112 -12.807 1.00 94.19 262 GLN A O 1
ATOM 2012 N N . SER A 1 263 ? -6.140 -18.699 -12.496 1.00 96.00 263 SER A N 1
ATOM 2013 C CA . SER A 1 263 ? -6.571 -19.314 -13.756 1.00 96.00 263 SER A CA 1
ATOM 2014 C C . SER A 1 263 ? -6.497 -18.364 -14.952 1.00 96.00 263 SER A C 1
ATOM 2016 O O . SER A 1 263 ? -6.557 -18.825 -16.092 1.00 96.00 263 SER A O 1
ATOM 2018 N N . GLN A 1 264 ? -6.341 -17.057 -14.721 1.00 96.12 264 GLN A N 1
ATOM 2019 C CA . GLN A 1 264 ? -6.176 -16.083 -15.797 1.00 96.12 264 GLN A CA 1
ATOM 2020 C C . GLN A 1 264 ? -4.771 -16.157 -16.402 1.00 96.12 264 GLN A C 1
ATOM 2022 O O . GLN A 1 264 ? -3.812 -16.525 -15.727 1.00 96.12 264 GLN A O 1
ATOM 2027 N N . GLY A 1 265 ? -4.632 -15.737 -17.666 1.00 92.56 265 GLY A N 1
ATOM 2028 C CA . GLY A 1 265 ? -3.327 -15.511 -18.306 1.00 92.56 265 GLY A CA 1
ATOM 2029 C C . GLY A 1 265 ? -2.444 -14.594 -17.460 1.00 92.56 265 GLY A C 1
ATOM 2030 O O . GLY A 1 265 ? -1.372 -14.981 -16.999 1.00 92.56 265 GLY A O 1
ATOM 2031 N N . GLN A 1 266 ? -2.962 -13.395 -17.222 1.00 90.19 266 GLN A N 1
ATOM 2032 C CA . GLN A 1 266 ? -2.426 -12.355 -16.356 1.00 90.19 266 GLN A CA 1
ATOM 2033 C C . GLN A 1 266 ? -3.634 -11.593 -15.794 1.00 90.19 266 GLN A C 1
ATOM 2035 O O . GLN A 1 266 ? -4.627 -11.433 -16.507 1.00 90.19 266 GLN A O 1
ATOM 2040 N N . TYR A 1 267 ? -3.575 -11.140 -14.543 1.00 93.31 267 TYR A N 1
ATOM 2041 C CA . TYR A 1 267 ? -4.652 -10.367 -13.929 1.00 93.31 267 TYR A CA 1
ATOM 2042 C C . TYR A 1 267 ? -4.098 -9.069 -13.345 1.00 93.31 267 TYR A C 1
ATOM 2044 O O . TYR A 1 267 ? -3.080 -9.087 -12.658 1.00 93.31 267 TYR A O 1
ATOM 2052 N N . TYR A 1 268 ? -4.792 -7.963 -13.596 1.00 94.31 268 TYR A N 1
ATOM 2053 C CA . TYR A 1 268 ? -4.553 -6.674 -12.955 1.00 94.31 268 TYR A CA 1
ATOM 2054 C C . TYR A 1 268 ? -5.898 -6.067 -12.579 1.00 94.31 268 TYR A C 1
ATOM 2056 O O . TYR A 1 268 ? -6.890 -6.260 -13.286 1.00 94.31 268 TYR A O 1
ATOM 2064 N N . TYR A 1 269 ? -5.937 -5.336 -11.468 1.00 95.38 269 TYR A N 1
ATOM 2065 C CA . TYR A 1 269 ? -7.102 -4.512 -11.181 1.00 95.38 269 TYR A CA 1
ATOM 2066 C C . TYR A 1 269 ? -7.092 -3.291 -12.103 1.00 95.38 269 TYR A C 1
ATOM 2068 O O . TYR A 1 269 ? -6.018 -2.737 -12.340 1.00 95.38 269 TYR A O 1
ATOM 2076 N N . PRO A 1 270 ? -8.253 -2.868 -12.627 1.00 96.00 270 PRO A N 1
ATOM 2077 C CA . PRO A 1 270 ? -8.346 -1.580 -13.289 1.00 96.00 270 PRO A CA 1
ATOM 2078 C C . PRO A 1 270 ? -8.098 -0.466 -12.269 1.00 96.00 270 PRO A C 1
ATOM 2080 O O . PRO A 1 270 ? -8.575 -0.552 -11.134 1.00 96.00 270 PRO A O 1
ATOM 2083 N N . ASP A 1 271 ? -7.386 0.574 -12.693 1.00 97.69 271 ASP A N 1
ATOM 2084 C CA . ASP A 1 271 ? -7.238 1.788 -11.899 1.00 97.69 271 ASP A CA 1
ATOM 2085 C C . ASP A 1 271 ? -8.587 2.516 -11.776 1.00 97.69 271 ASP A C 1
ATOM 2087 O O . ASP A 1 271 ? -9.409 2.517 -12.704 1.00 97.69 271 ASP A O 1
ATOM 2091 N N . LEU A 1 272 ? -8.805 3.170 -10.638 1.00 97.75 272 LEU A N 1
ATOM 2092 C CA . LEU A 1 272 ? -9.874 4.146 -10.478 1.00 97.75 272 LEU A CA 1
ATOM 2093 C C . LEU A 1 272 ? -9.677 5.315 -11.464 1.00 97.75 272 LEU A C 1
ATOM 2095 O O . LEU A 1 272 ? -8.547 5.673 -11.806 1.00 97.75 272 LEU A O 1
ATOM 2099 N N . PRO A 1 273 ? -10.767 5.929 -11.955 1.00 96.25 273 PRO A N 1
ATOM 2100 C CA . PRO A 1 273 ? -10.660 7.043 -12.884 1.00 96.25 273 PRO A CA 1
ATOM 2101 C C . PRO A 1 273 ? -10.048 8.271 -12.198 1.00 96.25 273 PRO A C 1
ATOM 2103 O O . PRO A 1 273 ? -10.516 8.695 -11.144 1.00 96.25 273 PRO A O 1
ATOM 2106 N N . TRP A 1 274 ? -9.056 8.886 -12.843 1.00 92.75 274 TRP A N 1
ATOM 2107 C CA . TRP A 1 274 ? -8.571 10.212 -12.460 1.00 92.75 274 TRP A CA 1
ATOM 2108 C C . TRP A 1 274 ? -9.523 11.279 -12.999 1.00 92.75 274 TRP A C 1
ATOM 2110 O O . TRP A 1 274 ? -9.725 11.361 -14.214 1.00 92.75 274 TRP A O 1
ATOM 2120 N N . ASN A 1 275 ? -10.080 12.083 -12.095 1.00 73.69 275 ASN A N 1
ATOM 2121 C CA . ASN A 1 275 ? -10.864 13.274 -12.433 1.00 73.69 275 ASN A CA 1
ATOM 2122 C C . ASN A 1 275 ? -9.970 14.490 -12.710 1.00 73.69 275 ASN A C 1
ATOM 2124 O O . ASN A 1 275 ? -8.854 14.558 -12.138 1.00 73.69 275 ASN A O 1
#

Foldseek 3Di:
DDPDPPPPPPPPPDPQPPDPFQLWWKKFWKWWFWPPPDDAAACLNIAGTKMKIWTWRDQFDQPPVQTFTWIKIKMWTAAAPDGTAIAMWTQALRGDRDLQNQQFKTKQQHFAFAPQDDPVSVVVQVVQCVVAVRSRHFDCQVRQQHHSHRHGDPQGADFRMKIWHAAPQSSVLCPPPRRDSCSNVVSLVSDDAQAFGTFMWGHRALVDPDTDTTTTMGTHGRMGIDPCSNRPDDHDTHHSVVVCVSVVVRVVSSVVSNVVSHHDSHDGDDGDDHD

Nearest PDB structures (foldseek):
  3e4y-assembly1_A  TM=4.461E-01  e=1.716E-04  Mycobacterium avium subsp. paratuberculosis
  3rbh-assembly2_B  TM=3.183E-01  e=5.599E+00  Pseudomonas aeruginosa
  3rbh-assembly1_A  TM=2.714E-01  e=8.956E+00  Pseudomonas aeruginosa

Solvent-accessible surface area (backbone atoms only — not comparable to full-atom values): 14847 Å² total; per-residue (Å²): 131,86,86,82,78,76,78,75,70,79,77,70,88,70,78,82,62,79,59,88,51,47,42,52,40,24,38,27,38,24,27,40,45,39,62,79,71,65,83,46,28,31,33,54,66,37,31,85,48,28,35,39,33,45,28,27,47,52,86,54,41,70,46,90,92,58,36,30,34,24,50,32,39,42,35,39,35,60,30,43,99,52,80,62,39,44,49,52,27,26,48,36,88,92,36,41,61,61,59,28,80,39,73,56,42,23,21,29,50,25,48,43,66,16,71,64,56,50,71,69,60,51,53,55,49,54,59,40,44,76,77,32,98,48,64,45,39,38,22,45,43,72,44,8,32,28,33,55,74,48,46,74,44,94,76,57,30,54,48,54,36,46,34,40,37,45,32,56,69,57,29,58,73,33,57,84,42,69,80,53,91,56,48,58,59,56,53,25,71,71,51,60,53,80,34,72,52,22,43,29,28,30,22,64,44,76,88,47,90,61,69,42,72,41,28,32,38,31,28,65,36,62,41,44,71,44,71,54,61,36,67,63,62,82,80,64,84,39,55,34,65,62,33,34,71,78,39,59,82,48,46,66,45,51,53,47,51,51,54,54,30,37,71,28,60,69,50,74,81,82,64,81,86,77,125

Organism: Acanthamoeba castellanii (strain ATCC 30010 / Neff) (NCBI:txid1257118)

Secondary structure (DSSP, 8-state):
--S---------TT-----SSS-SEEEEEEEEEE-S-S---GGGG-EEEEEEEEEESSPPB--TTS-BB-EEEEEEE--TTSPPEEEEEES-TT-BSSS-TTSS-EESSPPPP-TT--HHHHHHHHHHHTT-S-TT-B--HHHHHB-TTSPBPSS----SEEEEEE-HHHHHHTTTPPP-TTHHHHHHHH--TTSEEEEEEEE--TT---EEEEEEEEE-S--EE-HHHHHT----PPBHHHHHHH-GGGHHHHHHHHHHHHHSSS--PPPPPP-

Mean predicted aligned error: 5.15 Å

Sequence (275 aa):
MPPNELKFWPYKTGYTRTKLAHAQGAVAMVEWVSNGSHNYTGLFQGAPSGLIRLSLGGPPSLDPASPSMVPGIGLKFLRSGMEATNLFGLYALDGQSSFNFFEHDLTSHPPELGVNASYFVRKVRDVFATASAFPSMLGSSDFASFTTNGQAVQSPNFPFRLVFHPTAGYRLKLKGTAPTAQVLSVVAQALVPDTVLYEVHAQATPYSDALSPIGSLVLRSPCYTSAFGDKSLFMQHVRMEKDLALRPEWLAATQAIVRFQQSQGQYYYPDLPWN

Radius of gyration: 18.62 Å; Cα contacts (8 Å, |Δi|>4): 593; chains: 1; bounding box: 40×40×68 Å